Protein AF-A0AAD4VBN6-F1 (afdb_monomer_lite)

Structure (mmCIF, N/CA/C/O backbone):
data_AF-A0AAD4VBN6-F1
#
_entry.id   AF-A0AAD4VBN6-F1
#
loop_
_atom_site.group_PDB
_atom_site.id
_atom_site.type_symbol
_atom_site.label_atom_id
_atom_site.label_alt_id
_atom_site.label_comp_id
_atom_site.label_asym_id
_atom_site.label_entity_id
_atom_site.label_seq_id
_atom_site.pdbx_PDB_ins_code
_atom_site.Cartn_x
_atom_site.Cartn_y
_atom_site.Cartn_z
_atom_site.occupancy
_atom_site.B_iso_or_equiv
_atom_site.auth_seq_id
_atom_site.auth_comp_id
_atom_site.auth_asym_id
_atom_site.auth_atom_id
_atom_site.pdbx_PDB_model_num
ATOM 1 N N . MET A 1 1 ? 70.617 0.663 -90.707 1.00 49.53 1 MET A N 1
ATOM 2 C CA . MET A 1 1 ? 69.380 0.608 -89.908 1.00 49.53 1 MET A CA 1
ATOM 3 C C . MET A 1 1 ? 68.460 -0.343 -90.642 1.00 49.53 1 MET A C 1
ATOM 5 O O . MET A 1 1 ? 68.026 0.003 -91.737 1.00 49.53 1 MET A O 1
ATOM 9 N N . ASP A 1 2 ? 68.291 -1.557 -90.122 1.00 54.31 2 ASP A N 1
ATOM 10 C CA . ASP A 1 2 ? 67.461 -2.578 -90.763 1.00 54.31 2 ASP A CA 1
ATOM 11 C C . ASP A 1 2 ? 65.987 -2.165 -90.699 1.00 54.31 2 ASP A C 1
ATOM 13 O O . ASP A 1 2 ? 65.464 -1.805 -89.646 1.00 54.31 2 ASP A O 1
ATOM 17 N N . LEU A 1 3 ? 65.304 -2.212 -91.846 1.00 53.06 3 LEU A N 1
ATOM 18 C CA . LEU A 1 3 ? 63.908 -1.775 -92.005 1.00 53.06 3 LEU A CA 1
ATOM 19 C C . LEU A 1 3 ? 62.916 -2.563 -91.122 1.00 53.06 3 LEU A C 1
ATOM 21 O O . LEU A 1 3 ? 61.810 -2.091 -90.880 1.00 53.06 3 LEU A O 1
ATOM 25 N N . VAL A 1 4 ? 63.322 -3.729 -90.607 1.00 60.50 4 VAL A N 1
ATOM 26 C CA . VAL A 1 4 ? 62.525 -4.590 -89.715 1.00 60.50 4 VAL A CA 1
ATOM 27 C C . VAL A 1 4 ? 62.478 -4.049 -88.280 1.00 60.50 4 VAL A C 1
ATOM 29 O O . VAL A 1 4 ? 61.438 -4.127 -87.632 1.00 60.50 4 VAL A O 1
ATOM 32 N N . GLU A 1 5 ? 63.552 -3.423 -87.787 1.00 56.34 5 GLU A N 1
ATOM 33 C CA . GLU A 1 5 ? 63.562 -2.828 -86.441 1.00 56.34 5 GLU A CA 1
ATOM 34 C C . GLU A 1 5 ? 62.671 -1.581 -86.358 1.00 56.34 5 GLU A C 1
ATOM 36 O O . GLU A 1 5 ? 62.070 -1.311 -85.318 1.00 56.34 5 GLU A O 1
ATOM 41 N N . ILE A 1 6 ? 62.519 -0.854 -87.470 1.00 56.94 6 ILE A N 1
ATOM 42 C CA . ILE A 1 6 ? 61.689 0.357 -87.554 1.00 56.94 6 ILE A CA 1
ATOM 43 C C . ILE A 1 6 ? 60.187 0.015 -87.466 1.00 56.94 6 ILE A C 1
ATOM 45 O O . ILE A 1 6 ? 59.419 0.784 -86.888 1.00 56.94 6 ILE A O 1
ATOM 49 N N . ASP A 1 7 ? 59.776 -1.166 -87.943 1.00 59.28 7 ASP A N 1
ATOM 50 C CA . ASP A 1 7 ? 58.377 -1.634 -87.935 1.00 59.28 7 ASP A CA 1
ATOM 51 C C . ASP A 1 7 ? 57.955 -2.340 -86.619 1.00 59.28 7 ASP A C 1
ATOM 53 O O . ASP A 1 7 ? 56.768 -2.578 -86.359 1.00 59.28 7 ASP A O 1
ATOM 57 N N . GLU A 1 8 ? 58.914 -2.659 -85.739 1.00 59.84 8 GLU A N 1
ATOM 58 C CA . GLU A 1 8 ? 58.669 -3.233 -84.404 1.00 59.84 8 GLU A CA 1
ATOM 59 C C . GLU A 1 8 ? 58.622 -2.194 -83.270 1.00 59.84 8 GLU A C 1
ATOM 61 O O . GLU A 1 8 ? 58.010 -2.446 -82.225 1.00 59.84 8 GLU A O 1
ATOM 66 N N . LEU A 1 9 ? 59.236 -1.022 -83.463 1.00 56.22 9 LEU A N 1
ATOM 67 C CA . LEU A 1 9 ? 59.270 0.069 -82.481 1.00 56.22 9 LEU A CA 1
ATOM 68 C C . LEU A 1 9 ? 57.875 0.553 -82.020 1.00 56.22 9 LEU A C 1
ATOM 70 O O . LEU A 1 9 ? 57.687 0.686 -80.806 1.00 56.22 9 LEU A O 1
ATOM 74 N N . PRO A 1 10 ? 56.858 0.735 -82.894 1.00 61.16 10 PRO A N 1
ATOM 75 C CA . PRO A 1 10 ? 55.521 1.121 -82.433 1.00 61.16 10 PRO A CA 1
ATOM 76 C C . PRO A 1 10 ? 54.795 -0.004 -81.673 1.00 61.16 10 PRO A C 1
ATOM 78 O O . PRO A 1 10 ? 54.017 0.265 -80.759 1.00 61.16 10 PRO A O 1
ATOM 81 N N . LYS A 1 11 ? 55.076 -1.278 -81.981 1.00 62.34 11 LYS A N 1
ATOM 82 C CA . LYS A 1 11 ? 54.411 -2.440 -81.356 1.00 62.34 11 LYS A CA 1
ATOM 83 C C . LYS A 1 11 ? 54.913 -2.703 -79.928 1.00 62.34 11 LYS A C 1
ATOM 85 O O . LYS A 1 11 ? 54.124 -3.087 -79.063 1.00 62.34 11 LYS A O 1
ATOM 90 N N . LYS A 1 12 ? 56.204 -2.467 -79.656 1.00 65.12 12 LYS A N 1
ATOM 91 C CA . LYS A 1 12 ? 56.794 -2.599 -78.307 1.00 65.12 12 LYS A CA 1
ATOM 92 C C . LYS A 1 12 ? 56.275 -1.511 -77.354 1.00 65.12 12 LYS A C 1
ATOM 94 O O . LYS A 1 12 ? 55.869 -1.840 -76.241 1.00 65.12 12 LYS A O 1
ATOM 99 N N . GLY A 1 13 ? 56.167 -0.263 -77.822 1.00 72.12 13 GLY A N 1
ATOM 100 C CA . GLY A 1 13 ? 55.597 0.845 -77.041 1.00 72.12 13 GLY A CA 1
ATOM 101 C C . GLY A 1 13 ? 54.133 0.617 -76.644 1.00 72.12 13 GLY A C 1
ATOM 102 O O . GLY A 1 13 ? 53.782 0.755 -75.471 1.00 72.12 13 GLY A O 1
ATOM 103 N N . LEU A 1 14 ? 53.301 0.160 -77.589 1.00 76.38 14 LEU A N 1
ATOM 104 C CA . LEU A 1 14 ? 51.881 -0.123 -77.339 1.00 76.38 14 LEU A CA 1
ATOM 105 C C . LEU A 1 14 ? 51.665 -1.233 -76.300 1.00 76.38 14 LEU A C 1
ATOM 107 O O . LEU A 1 14 ? 50.783 -1.123 -75.448 1.00 76.38 14 LEU A O 1
ATOM 111 N N . ARG A 1 15 ? 52.478 -2.297 -76.328 1.00 82.00 15 ARG A N 1
ATOM 112 C CA . ARG A 1 15 ? 52.370 -3.397 -75.357 1.00 82.00 15 ARG A CA 1
ATOM 113 C C . ARG A 1 15 ? 52.716 -2.944 -73.940 1.00 82.00 15 ARG A C 1
ATOM 115 O O . ARG A 1 15 ? 52.033 -3.323 -72.992 1.00 82.00 15 ARG A O 1
ATOM 122 N N . GLU A 1 16 ? 53.769 -2.150 -73.775 1.00 86.25 16 GLU A N 1
ATOM 123 C CA . GLU A 1 16 ? 54.158 -1.645 -72.457 1.00 86.25 16 GLU A CA 1
ATOM 124 C C . GLU A 1 16 ? 53.136 -0.668 -71.879 1.00 86.25 16 GLU A C 1
ATOM 126 O O . GLU A 1 16 ? 52.845 -0.720 -70.683 1.00 86.25 16 GLU A O 1
ATOM 131 N N . GLU A 1 17 ? 52.571 0.198 -72.717 1.00 86.12 17 GLU A N 1
ATOM 132 C CA . GLU A 1 17 ? 51.536 1.143 -72.312 1.00 86.12 17 GLU A CA 1
ATOM 133 C C . GLU A 1 17 ? 50.239 0.429 -71.920 1.00 86.12 17 GLU A C 1
ATOM 135 O O . GLU A 1 17 ? 49.694 0.709 -70.852 1.00 86.12 17 GLU A O 1
ATOM 140 N N . ALA A 1 18 ? 49.827 -0.596 -72.674 1.00 85.25 18 ALA A N 1
ATOM 141 C CA . ALA A 1 18 ? 48.719 -1.469 -72.291 1.00 85.25 18 ALA A CA 1
ATOM 142 C C . ALA A 1 18 ? 48.982 -2.195 -70.955 1.00 85.25 18 ALA A C 1
ATOM 144 O O . ALA A 1 18 ? 48.113 -2.238 -70.084 1.00 85.25 18 ALA A O 1
ATOM 145 N N . CYS A 1 19 ? 50.199 -2.707 -70.736 1.00 86.88 19 CYS A N 1
ATOM 146 C CA . CYS A 1 19 ? 50.584 -3.330 -69.465 1.00 86.88 19 CYS A CA 1
ATOM 147 C C . CYS A 1 19 ? 50.625 -2.338 -68.288 1.00 86.88 19 CYS A C 1
ATOM 149 O O . CYS A 1 19 ? 50.416 -2.744 -67.141 1.00 86.88 19 CYS A O 1
ATOM 151 N N . ARG A 1 20 ? 50.938 -1.057 -68.525 1.00 91.62 20 ARG A N 1
ATOM 152 C CA . ARG A 1 20 ? 50.855 0.001 -67.503 1.00 91.62 20 ARG A CA 1
ATOM 153 C C . ARG A 1 20 ? 49.399 0.343 -67.196 1.00 91.62 20 ARG A C 1
ATOM 155 O O . ARG A 1 20 ? 49.037 0.371 -66.024 1.00 91.62 20 ARG A O 1
ATOM 162 N N . ALA A 1 21 ? 48.567 0.514 -68.222 1.00 90.50 21 ALA A N 1
ATOM 163 C CA . ALA A 1 21 ? 47.140 0.778 -68.072 1.00 90.50 21 ALA A CA 1
ATOM 164 C C . ALA A 1 21 ? 46.428 -0.341 -67.295 1.00 90.50 21 ALA A C 1
ATOM 166 O O . ALA A 1 21 ? 45.694 -0.052 -66.357 1.00 90.50 21 ALA A O 1
ATOM 167 N N . PHE A 1 22 ? 46.718 -1.612 -67.597 1.00 92.62 22 PHE A N 1
ATOM 168 C CA . PHE A 1 22 ? 46.147 -2.746 -66.864 1.00 92.62 22 PHE A CA 1
ATOM 169 C C . PHE A 1 22 ? 46.553 -2.754 -65.384 1.00 92.62 22 PHE A C 1
ATOM 171 O O . PHE A 1 22 ? 45.716 -2.969 -64.512 1.00 92.62 22 PHE A O 1
ATOM 178 N N . ARG A 1 23 ? 47.829 -2.476 -65.076 1.00 94.31 23 ARG A N 1
ATOM 179 C CA . ARG A 1 23 ? 48.304 -2.389 -63.685 1.00 94.31 23 ARG A CA 1
ATOM 180 C C . ARG A 1 23 ? 47.663 -1.228 -62.924 1.00 94.31 23 ARG A C 1
ATOM 182 O O . ARG A 1 23 ? 47.271 -1.419 -61.779 1.00 94.31 23 ARG A O 1
ATOM 189 N N . LEU A 1 24 ? 47.514 -0.068 -63.566 1.00 94.62 24 LEU A N 1
ATOM 190 C CA . LEU A 1 24 ? 46.821 1.092 -62.995 1.00 94.62 24 LEU A CA 1
ATOM 191 C C . LEU A 1 24 ? 45.326 0.819 -62.779 1.00 94.62 24 LEU A C 1
ATOM 193 O O . LEU A 1 24 ? 44.769 1.200 -61.754 1.00 94.62 24 LEU A O 1
ATOM 197 N N . GLN A 1 25 ? 44.675 0.130 -63.716 1.00 94.44 25 GLN A N 1
ATOM 198 C CA . GLN A 1 25 ? 43.280 -0.281 -63.574 1.00 94.44 25 GLN A CA 1
ATOM 199 C C . GLN A 1 25 ? 43.113 -1.276 -62.421 1.00 94.44 25 GLN A C 1
ATOM 201 O O . GLN A 1 25 ? 42.195 -1.129 -61.617 1.00 94.44 25 GLN A O 1
ATOM 206 N N . ALA A 1 26 ? 44.014 -2.256 -62.306 1.00 93.44 26 ALA A N 1
ATOM 207 C CA . ALA A 1 26 ? 44.007 -3.217 -61.211 1.00 93.44 26 ALA A CA 1
ATOM 208 C C . ALA A 1 26 ? 44.193 -2.522 -59.850 1.00 93.44 26 ALA A C 1
ATOM 210 O O . ALA A 1 26 ? 43.401 -2.771 -58.941 1.00 93.44 26 ALA A O 1
ATOM 211 N N . SER A 1 27 ? 45.155 -1.598 -59.716 1.00 93.75 27 SER A N 1
ATOM 212 C CA . SER A 1 27 ? 45.346 -0.847 -58.466 1.00 93.75 27 SER A CA 1
ATOM 213 C C . SER A 1 27 ? 44.134 0.022 -58.127 1.00 93.75 27 SER A C 1
ATOM 215 O O . SER A 1 27 ? 43.637 -0.045 -57.008 1.00 93.75 27 SER A O 1
ATOM 217 N N . ALA A 1 28 ? 43.581 0.747 -59.105 1.00 93.50 28 ALA A N 1
ATOM 218 C CA . ALA A 1 28 ? 42.383 1.560 -58.896 1.00 93.50 28 ALA A CA 1
ATOM 219 C C . ALA A 1 28 ? 41.161 0.711 -58.496 1.00 93.50 28 ALA A C 1
ATOM 221 O O . ALA A 1 28 ? 40.368 1.122 -57.649 1.00 93.50 28 ALA A O 1
ATOM 222 N N . SER A 1 29 ? 41.010 -0.488 -59.071 1.00 94.38 29 SER A N 1
ATOM 223 C CA . SER A 1 29 ? 39.924 -1.407 -58.709 1.00 94.38 29 SER A CA 1
ATOM 224 C C . SER A 1 29 ? 40.061 -1.947 -57.282 1.00 94.38 29 SER A C 1
ATOM 226 O O . SER A 1 29 ? 39.064 -2.037 -56.567 1.00 94.38 29 SER A O 1
ATOM 228 N N . MET A 1 30 ? 41.289 -2.236 -56.838 1.00 96.69 30 MET A N 1
ATOM 229 C CA . MET A 1 30 ? 41.576 -2.675 -55.473 1.00 96.69 30 MET A CA 1
ATOM 230 C C . MET A 1 30 ? 41.336 -1.550 -54.459 1.00 96.69 30 MET A C 1
ATOM 232 O O . MET A 1 30 ? 40.711 -1.783 -53.426 1.00 96.69 30 MET A O 1
ATOM 236 N N . ASP A 1 31 ? 41.757 -0.321 -54.770 1.00 95.31 31 ASP A N 1
ATOM 237 C CA . ASP A 1 31 ? 41.523 0.845 -53.912 1.00 95.31 31 ASP A CA 1
ATOM 238 C C . ASP A 1 31 ? 40.026 1.144 -53.755 1.00 95.31 31 ASP A C 1
ATOM 240 O O . ASP A 1 31 ? 39.555 1.405 -52.645 1.00 95.31 31 ASP A O 1
ATOM 244 N N . MET A 1 32 ? 39.249 1.054 -54.842 1.00 96.81 32 MET A N 1
ATOM 245 C CA . MET A 1 32 ? 37.791 1.182 -54.765 1.00 96.81 32 MET A CA 1
ATOM 246 C C . MET A 1 32 ? 37.160 0.080 -53.911 1.00 96.81 32 MET A C 1
ATOM 248 O O . MET A 1 32 ? 36.295 0.390 -53.092 1.00 96.81 32 MET A O 1
ATOM 252 N N . LEU A 1 33 ? 37.605 -1.173 -54.052 1.00 97.12 33 LEU A N 1
ATOM 253 C CA . LEU A 1 33 ? 37.111 -2.286 -53.239 1.00 97.12 33 LEU A CA 1
ATOM 254 C C . LEU A 1 33 ? 37.360 -2.041 -51.743 1.00 97.12 33 LEU A C 1
ATOM 256 O O . LEU A 1 33 ? 36.431 -2.137 -50.947 1.00 97.12 33 LEU A O 1
ATOM 260 N N . LEU A 1 34 ? 38.576 -1.638 -51.363 1.00 97.12 34 LEU A N 1
ATOM 261 C CA . LEU A 1 34 ? 38.915 -1.338 -49.967 1.00 97.12 34 LEU A CA 1
ATOM 262 C C . LEU A 1 34 ? 38.113 -0.150 -49.416 1.00 97.12 34 LEU A C 1
ATOM 264 O O . LEU A 1 34 ? 37.704 -0.156 -48.253 1.00 97.12 34 LEU A O 1
ATOM 268 N N . CYS A 1 35 ? 37.871 0.877 -50.233 1.00 97.25 35 CYS A N 1
ATOM 269 C CA . CYS A 1 35 ? 36.995 1.987 -49.861 1.00 97.25 35 CYS A CA 1
ATOM 270 C C . CYS A 1 35 ? 35.550 1.520 -49.637 1.00 97.25 35 CYS A C 1
ATOM 272 O O . CYS A 1 35 ? 34.937 1.919 -48.645 1.00 97.25 35 CYS A O 1
ATOM 274 N N . MET A 1 36 ? 35.022 0.652 -50.507 1.00 98.00 36 MET A N 1
ATOM 275 C CA . MET A 1 36 ? 33.689 0.064 -50.343 1.00 98.00 36 MET A CA 1
ATOM 276 C C . MET A 1 36 ? 33.601 -0.789 -49.075 1.00 98.00 36 MET A C 1
ATOM 278 O O . MET A 1 36 ? 32.678 -0.595 -48.292 1.00 98.00 36 MET A O 1
ATOM 282 N N . GLU A 1 37 ? 34.570 -1.668 -48.814 1.00 98.19 37 GLU A N 1
ATOM 283 C CA . GLU A 1 37 ? 34.599 -2.490 -47.596 1.00 98.19 37 GLU A CA 1
ATOM 284 C C . GLU A 1 37 ? 34.631 -1.635 -46.326 1.00 98.19 37 GLU A C 1
ATOM 286 O O . GLU A 1 37 ? 33.886 -1.892 -45.380 1.00 98.19 37 GLU A O 1
ATOM 291 N N . ARG A 1 38 ? 35.445 -0.571 -46.299 1.00 98.12 38 ARG A N 1
ATOM 292 C CA . ARG A 1 38 ? 35.461 0.371 -45.168 1.00 98.12 38 ARG A CA 1
ATOM 293 C C . ARG A 1 38 ? 34.120 1.076 -44.996 1.00 98.12 38 ARG A C 1
ATOM 295 O O . ARG A 1 38 ? 33.667 1.219 -43.863 1.00 98.12 38 ARG A O 1
ATOM 302 N N . ALA A 1 39 ? 33.486 1.497 -46.090 1.00 98.19 39 ALA A N 1
ATOM 303 C CA . ALA A 1 39 ? 32.179 2.144 -46.044 1.00 98.19 39 ALA A CA 1
ATOM 304 C C . ALA A 1 39 ? 31.089 1.189 -45.531 1.00 98.19 39 ALA A C 1
ATOM 306 O O . ALA A 1 39 ? 30.294 1.582 -44.679 1.00 98.19 39 ALA A O 1
ATOM 307 N N . ILE A 1 40 ? 31.093 -0.069 -45.981 1.00 98.06 40 ILE A N 1
ATOM 308 C CA . ILE A 1 40 ? 30.169 -1.111 -45.511 1.00 98.06 40 ILE A CA 1
ATOM 309 C C . ILE A 1 40 ? 30.386 -1.370 -44.019 1.00 98.06 40 ILE A C 1
ATOM 311 O O . ILE A 1 40 ? 29.437 -1.284 -43.246 1.00 98.06 40 ILE A O 1
ATOM 315 N N . ASN A 1 41 ? 31.630 -1.584 -43.586 1.00 98.19 41 ASN A N 1
ATOM 316 C CA . ASN A 1 41 ? 31.946 -1.816 -42.175 1.00 98.19 41 ASN A CA 1
ATOM 317 C C . ASN A 1 41 ? 31.534 -0.634 -41.283 1.00 98.19 41 ASN A C 1
ATOM 319 O O . ASN A 1 41 ? 31.003 -0.833 -40.188 1.00 98.19 41 ASN A O 1
ATOM 323 N N . ALA A 1 42 ? 31.739 0.603 -41.747 1.00 98.50 42 ALA A N 1
ATOM 324 C CA . ALA A 1 42 ? 31.289 1.796 -41.037 1.00 98.50 42 ALA A CA 1
ATOM 325 C C . ALA A 1 42 ? 29.755 1.863 -40.949 1.00 98.50 42 ALA A C 1
ATOM 327 O O . ALA A 1 42 ? 29.219 2.137 -39.875 1.00 98.50 42 ALA A O 1
ATOM 328 N N . ALA A 1 43 ? 29.050 1.564 -42.044 1.00 98.31 43 ALA A N 1
ATOM 329 C CA . ALA A 1 43 ? 27.591 1.545 -42.080 1.00 98.31 43 ALA A CA 1
ATOM 330 C C . ALA A 1 43 ? 27.007 0.455 -41.166 1.00 98.31 43 ALA A C 1
ATOM 332 O O . ALA A 1 43 ? 26.064 0.713 -40.420 1.00 98.31 43 ALA A O 1
ATOM 333 N N . GLU A 1 44 ? 27.590 -0.744 -41.165 1.00 98.25 44 GLU A N 1
ATOM 334 C CA . GLU A 1 44 ? 27.182 -1.829 -40.272 1.00 98.25 44 GLU A CA 1
ATOM 335 C C . GLU A 1 44 ? 27.423 -1.490 -38.802 1.00 98.25 44 GLU A C 1
ATOM 337 O O . GLU A 1 44 ? 26.558 -1.745 -37.966 1.00 98.25 44 GLU A O 1
ATOM 342 N N . SER A 1 45 ? 28.574 -0.897 -38.476 1.00 98.00 45 SER A N 1
ATOM 343 C CA . SER A 1 45 ? 28.877 -0.452 -37.113 1.00 98.00 45 SER A CA 1
ATOM 344 C C . SER A 1 45 ? 27.876 0.605 -36.637 1.00 98.00 45 SER A C 1
ATOM 346 O O . SER A 1 45 ? 27.318 0.489 -35.545 1.00 98.00 45 SER A O 1
ATOM 348 N N . ALA A 1 46 ? 27.565 1.587 -37.491 1.00 98.19 46 ALA A N 1
ATOM 349 C CA . ALA A 1 46 ? 26.561 2.607 -37.201 1.00 98.19 46 ALA A CA 1
ATOM 350 C C . ALA A 1 46 ? 25.163 2.001 -37.006 1.00 98.19 46 ALA A C 1
ATOM 352 O O . ALA A 1 46 ? 24.462 2.375 -36.066 1.00 98.19 46 ALA A O 1
ATOM 353 N N . LYS A 1 47 ? 24.776 1.026 -37.839 1.00 98.25 47 LYS A N 1
ATOM 354 C CA . LYS A 1 47 ? 23.509 0.304 -37.684 1.00 98.25 47 LYS A CA 1
ATOM 355 C C . LYS A 1 47 ? 23.439 -0.423 -36.340 1.00 98.25 47 LYS A C 1
ATOM 357 O O . LYS A 1 47 ? 22.456 -0.269 -35.628 1.00 98.25 47 LYS A O 1
ATOM 362 N N . ARG A 1 48 ? 24.487 -1.161 -35.955 1.00 98.38 48 ARG A N 1
ATOM 363 C CA . ARG A 1 48 ? 24.523 -1.869 -34.661 1.00 98.38 48 ARG A CA 1
ATOM 364 C C . ARG A 1 48 ? 24.396 -0.903 -33.481 1.00 98.38 48 ARG A C 1
ATOM 366 O O . ARG A 1 48 ? 23.666 -1.196 -32.543 1.00 98.38 48 ARG A O 1
ATOM 373 N N . ALA A 1 49 ? 25.069 0.247 -33.537 1.00 98.31 49 ALA A N 1
ATOM 374 C CA . ALA A 1 49 ? 24.965 1.271 -32.499 1.00 98.31 49 ALA A CA 1
ATOM 375 C C . ALA A 1 49 ? 23.555 1.882 -32.418 1.00 98.31 49 ALA A C 1
ATOM 377 O O . ALA A 1 49 ? 23.056 2.142 -31.324 1.00 98.31 49 ALA A O 1
ATOM 378 N N . TYR A 1 50 ? 22.902 2.085 -33.565 1.00 98.31 50 TYR A N 1
ATOM 379 C CA . TYR A 1 50 ? 21.513 2.533 -33.616 1.00 98.31 50 TYR A CA 1
ATOM 380 C C . TYR A 1 50 ? 20.558 1.496 -33.012 1.00 98.31 50 TYR A C 1
ATOM 382 O O . TYR A 1 50 ? 19.750 1.852 -32.157 1.00 98.31 50 TYR A O 1
ATOM 390 N N . ASP A 1 51 ? 20.681 0.227 -33.408 1.00 98.38 51 ASP A N 1
ATOM 391 C CA . ASP A 1 51 ? 19.826 -0.861 -32.919 1.00 98.38 51 ASP A CA 1
ATOM 392 C C . ASP A 1 51 ? 19.989 -1.059 -31.396 1.00 98.38 51 ASP A C 1
ATOM 394 O O . ASP A 1 51 ? 18.995 -1.184 -30.678 1.00 98.38 51 ASP A O 1
ATOM 398 N N . ASP A 1 52 ? 21.222 -1.000 -30.877 1.00 97.94 52 ASP A N 1
ATOM 399 C CA . ASP A 1 52 ? 21.512 -1.040 -29.432 1.00 97.94 52 ASP A CA 1
ATOM 400 C C . ASP A 1 52 ? 20.898 0.160 -28.690 1.00 97.94 52 ASP A C 1
ATOM 402 O O . ASP A 1 52 ? 20.235 0.001 -27.662 1.00 97.94 52 ASP A O 1
ATOM 406 N N . GLY A 1 53 ? 21.049 1.370 -29.238 1.00 97.94 53 GLY A N 1
ATOM 407 C CA . GLY A 1 53 ? 20.421 2.572 -28.691 1.00 97.94 53 GLY A CA 1
ATOM 408 C C . GLY A 1 53 ? 18.895 2.467 -28.659 1.00 97.94 53 GLY A C 1
ATOM 409 O O . GLY A 1 53 ? 18.270 2.783 -27.647 1.00 97.94 53 GLY A O 1
ATOM 410 N N . HIS A 1 54 ? 18.291 1.968 -29.736 1.00 98.00 54 HIS A N 1
ATOM 411 C CA . HIS A 1 54 ? 16.851 1.756 -29.824 1.00 98.00 54 HIS A CA 1
ATOM 412 C C . HIS A 1 54 ? 16.363 0.715 -28.803 1.00 98.00 54 HIS A C 1
ATOM 414 O O . HIS A 1 54 ? 15.356 0.947 -28.133 1.00 98.00 54 HIS A O 1
ATOM 420 N N . SER A 1 55 ? 17.095 -0.392 -28.620 1.00 98.00 55 SER A N 1
ATOM 421 C CA . SER A 1 55 ? 16.781 -1.404 -27.600 1.00 98.00 55 SER A CA 1
ATOM 422 C C . SER A 1 55 ? 16.790 -0.808 -26.192 1.00 98.00 55 SER A C 1
ATOM 424 O O . SER A 1 55 ? 15.827 -0.968 -25.444 1.00 98.00 55 SER A O 1
ATOM 426 N N . LYS A 1 56 ? 17.821 -0.028 -25.851 1.00 98.00 56 LYS A N 1
ATOM 427 C CA . LYS A 1 56 ? 17.930 0.635 -24.540 1.00 98.00 56 LYS A CA 1
ATOM 428 C C . LYS A 1 56 ? 16.804 1.634 -24.283 1.00 98.00 56 LYS A C 1
ATOM 430 O O . LYS A 1 56 ? 16.315 1.744 -23.157 1.00 98.00 56 LYS A O 1
ATOM 435 N N . VAL A 1 57 ? 16.373 2.363 -25.314 1.00 98.12 57 VAL A N 1
ATOM 436 C CA . VAL A 1 57 ? 15.223 3.275 -25.215 1.00 98.12 57 VAL A CA 1
ATOM 437 C C . VAL A 1 57 ? 13.933 2.492 -24.980 1.00 98.12 57 VAL A C 1
ATOM 439 O O . VAL A 1 57 ? 13.145 2.883 -24.121 1.00 98.12 57 VAL A O 1
ATOM 442 N N . ALA A 1 58 ? 13.728 1.375 -25.682 1.00 98.00 58 ALA A N 1
ATOM 443 C CA . ALA A 1 58 ? 12.562 0.518 -25.480 1.00 98.00 58 ALA A CA 1
ATOM 444 C C . ALA A 1 58 ? 12.520 -0.074 -24.059 1.00 98.00 58 ALA A C 1
ATOM 446 O O . ALA A 1 58 ? 11.479 -0.027 -23.403 1.00 98.00 58 ALA A O 1
ATOM 447 N N . GLU A 1 59 ? 13.655 -0.559 -23.549 1.00 98.06 59 GLU A N 1
ATOM 448 C CA . GLU A 1 59 ? 13.786 -1.051 -22.172 1.00 98.06 59 GLU A CA 1
ATOM 449 C C . GLU A 1 59 ? 13.485 0.044 -21.145 1.00 98.06 59 GLU A C 1
ATOM 451 O O . GLU A 1 59 ? 12.680 -0.156 -20.237 1.00 98.06 59 GLU A O 1
ATOM 456 N N . SER A 1 60 ? 14.062 1.234 -21.326 1.00 97.81 60 SER A N 1
ATOM 457 C CA . SER A 1 60 ? 13.802 2.385 -20.452 1.00 97.81 60 SER A CA 1
ATOM 458 C C . SER A 1 60 ? 12.326 2.794 -20.485 1.00 97.81 60 SER A C 1
ATOM 460 O O . SER A 1 60 ? 11.740 3.099 -19.447 1.00 97.81 60 SER A O 1
ATOM 462 N N . GLY A 1 61 ? 11.698 2.756 -21.664 1.00 98.06 61 GLY A N 1
ATOM 463 C CA . GLY A 1 61 ? 10.269 3.014 -21.830 1.00 98.06 61 GLY A CA 1
ATOM 464 C C . GLY A 1 61 ? 9.404 2.015 -21.062 1.00 98.06 61 GLY A C 1
ATOM 465 O O . GLY A 1 61 ? 8.463 2.422 -20.379 1.00 98.06 61 GLY A O 1
ATOM 466 N N . LYS A 1 62 ? 9.765 0.727 -21.097 1.00 98.31 62 LYS A N 1
ATOM 467 C CA . LYS A 1 62 ? 9.094 -0.312 -20.309 1.00 98.31 62 LYS A CA 1
ATOM 468 C C . LYS A 1 62 ? 9.236 -0.059 -18.806 1.00 98.31 62 LYS A C 1
ATOM 470 O O . LYS A 1 62 ? 8.233 -0.064 -18.103 1.00 98.31 62 LYS A O 1
ATOM 475 N N . VAL A 1 63 ? 10.441 0.248 -18.322 1.00 98.38 63 VAL A N 1
ATOM 476 C CA . VAL A 1 63 ? 10.676 0.558 -16.897 1.00 98.38 63 VAL A CA 1
ATOM 477 C C . VAL A 1 63 ? 9.840 1.756 -16.436 1.00 98.38 63 VAL A C 1
ATOM 479 O O . VAL A 1 63 ? 9.264 1.728 -15.350 1.00 98.38 63 VAL A O 1
ATOM 482 N N . LEU A 1 64 ? 9.722 2.801 -17.261 1.00 98.19 64 LEU A N 1
ATOM 483 C CA . LEU A 1 64 ? 8.874 3.956 -16.953 1.00 98.19 64 LEU A CA 1
ATOM 484 C C . LEU A 1 64 ? 7.388 3.587 -16.893 1.00 98.19 64 LEU A C 1
ATOM 486 O O . LEU A 1 64 ? 6.668 4.076 -16.021 1.00 98.19 64 LEU A O 1
ATOM 490 N N . GLN A 1 65 ? 6.928 2.725 -17.799 1.00 98.31 65 GLN A N 1
ATOM 491 C CA . GLN A 1 65 ? 5.556 2.232 -17.797 1.00 98.31 65 GLN A CA 1
ATOM 492 C C . GLN A 1 65 ? 5.265 1.376 -16.557 1.00 98.31 65 GLN A C 1
ATOM 494 O O . GLN A 1 65 ? 4.245 1.587 -15.899 1.00 98.31 65 GLN A O 1
ATOM 499 N N . ASP A 1 66 ? 6.173 0.469 -16.202 1.00 98.19 66 ASP A N 1
ATOM 500 C CA . ASP A 1 66 ? 6.062 -0.371 -15.009 1.00 98.19 66 ASP A CA 1
ATOM 501 C C . ASP A 1 66 ? 6.034 0.496 -13.740 1.00 98.19 66 ASP A C 1
ATOM 503 O O . ASP A 1 66 ? 5.161 0.332 -12.889 1.00 98.19 66 ASP A O 1
ATOM 507 N N . HIS A 1 67 ? 6.901 1.510 -13.651 1.00 98.25 67 HIS A N 1
ATOM 508 C CA . HIS A 1 67 ? 6.885 2.476 -12.550 1.00 98.25 67 HIS A CA 1
ATOM 509 C C . HIS A 1 67 ? 5.564 3.262 -12.469 1.00 98.25 67 HIS A C 1
ATOM 511 O O . HIS A 1 67 ? 5.030 3.476 -11.380 1.00 98.25 67 HIS A O 1
ATOM 517 N N . ALA A 1 68 ? 4.991 3.667 -13.606 1.00 98.19 68 ALA A N 1
ATOM 518 C CA . ALA A 1 68 ? 3.691 4.335 -13.632 1.00 98.19 68 ALA A CA 1
ATOM 519 C C . ALA A 1 68 ? 2.552 3.420 -13.144 1.00 98.19 68 ALA A C 1
ATOM 521 O O . ALA A 1 68 ? 1.626 3.896 -12.483 1.00 98.19 68 ALA A O 1
ATOM 522 N N . ASN A 1 69 ? 2.617 2.119 -13.438 1.00 98.31 69 ASN A N 1
ATOM 523 C CA . ASN A 1 69 ? 1.660 1.140 -12.922 1.00 98.31 69 ASN A CA 1
ATOM 524 C C . ASN A 1 69 ? 1.813 0.959 -11.406 1.00 98.31 69 ASN A C 1
ATOM 526 O O . ASN A 1 69 ? 0.818 1.054 -10.689 1.00 98.31 69 ASN A O 1
ATOM 530 N N . LEU A 1 70 ? 3.048 0.834 -10.909 1.00 98.38 70 LEU A N 1
ATOM 531 C CA . LEU A 1 70 ? 3.334 0.742 -9.473 1.00 98.38 70 LEU A CA 1
ATOM 532 C C . LEU A 1 70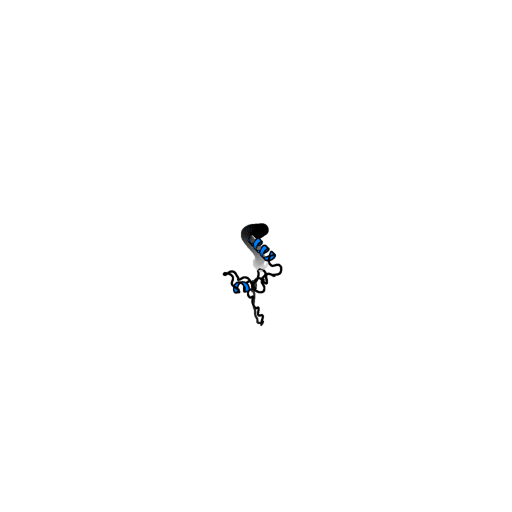 ? 2.819 1.959 -8.691 1.00 98.38 70 LEU A C 1
ATOM 534 O O . LEU A 1 70 ? 2.298 1.807 -7.589 1.00 98.38 70 LEU A O 1
ATOM 538 N N . ILE A 1 71 ? 2.909 3.170 -9.252 1.00 98.25 71 ILE A N 1
ATOM 539 C CA . ILE A 1 71 ? 2.327 4.367 -8.623 1.00 98.25 71 ILE A CA 1
ATOM 540 C C . ILE A 1 71 ? 0.807 4.228 -8.491 1.00 98.25 71 ILE A C 1
ATOM 542 O O . ILE A 1 71 ? 0.261 4.496 -7.421 1.00 98.25 71 ILE A O 1
ATOM 546 N N . LYS A 1 72 ? 0.116 3.785 -9.546 1.00 98.12 72 LYS A N 1
ATOM 547 C CA . LYS A 1 72 ? -1.344 3.603 -9.507 1.00 98.12 72 LYS A CA 1
ATOM 548 C C . LYS A 1 72 ? -1.755 2.559 -8.472 1.00 98.12 72 LYS A C 1
ATOM 550 O O . LYS A 1 72 ? -2.715 2.783 -7.735 1.00 98.12 72 LYS A O 1
ATOM 555 N N . GLU A 1 73 ? -1.027 1.448 -8.398 1.00 98.12 73 GLU A N 1
ATOM 556 C CA . GLU A 1 73 ? -1.246 0.403 -7.394 1.00 98.12 73 GLU A CA 1
ATOM 557 C C . GLU A 1 73 ? -1.029 0.937 -5.979 1.00 98.12 73 GLU A C 1
ATOM 559 O O . GLU A 1 73 ? -1.904 0.781 -5.125 1.00 98.12 73 GLU A O 1
ATOM 564 N N . LYS A 1 74 ? 0.080 1.650 -5.747 1.00 98.25 74 LYS A N 1
ATOM 565 C CA . LYS A 1 74 ? 0.376 2.296 -4.465 1.00 9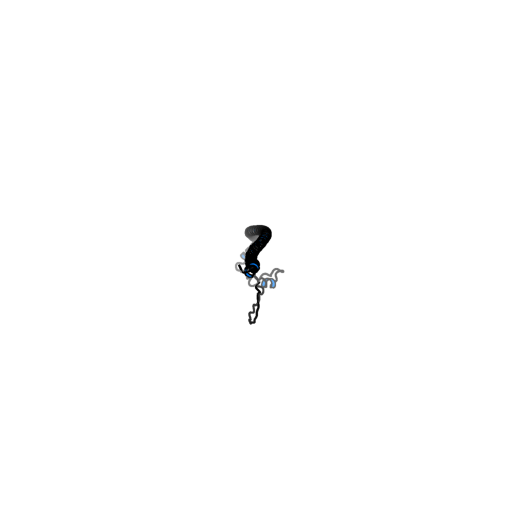8.25 74 LYS A CA 1
ATOM 566 C C . LYS A 1 74 ? -0.749 3.237 -4.040 1.00 98.25 74 LYS A C 1
ATOM 568 O O . LYS A 1 74 ? -1.224 3.141 -2.913 1.00 98.25 74 LYS A O 1
ATOM 573 N N . GLU A 1 75 ? -1.213 4.117 -4.923 1.00 98.06 75 GLU A N 1
ATOM 574 C CA . GLU A 1 75 ? -2.334 5.007 -4.605 1.00 98.06 75 GLU A CA 1
ATOM 575 C C . GLU A 1 75 ? -3.630 4.228 -4.325 1.00 98.06 75 GLU A C 1
ATOM 577 O O . GLU A 1 75 ? -4.457 4.645 -3.513 1.00 98.06 75 GLU A O 1
ATOM 582 N N . GLY A 1 76 ? -3.857 3.111 -5.022 1.00 98.12 76 GLY A N 1
ATOM 583 C CA . GLY A 1 76 ? -4.978 2.208 -4.759 1.00 98.12 76 GLY A CA 1
ATOM 584 C C . GLY A 1 76 ? -4.925 1.643 -3.341 1.00 98.12 76 GLY A C 1
ATOM 585 O O . GLY A 1 76 ? -5.905 1.738 -2.599 1.00 98.12 76 GLY A O 1
ATOM 586 N N . LEU A 1 77 ? -3.759 1.137 -2.942 1.00 98.06 77 LEU A N 1
ATOM 587 C CA . LEU A 1 77 ? -3.509 0.625 -1.597 1.00 98.06 77 LEU A CA 1
ATOM 588 C C . LEU A 1 77 ? -3.636 1.721 -0.535 1.00 98.06 77 LEU A C 1
ATOM 590 O O . LEU A 1 77 ? -4.282 1.500 0.482 1.00 98.06 77 LEU A O 1
ATOM 594 N N . GLU A 1 78 ? -3.118 2.927 -0.773 1.00 98.00 78 GLU A N 1
ATOM 595 C CA . GLU A 1 78 ? -3.267 4.052 0.160 1.00 98.00 78 GLU A CA 1
ATOM 596 C C . GLU A 1 78 ? -4.739 4.419 0.402 1.00 98.00 78 GLU A C 1
ATOM 598 O O . GLU A 1 78 ? -5.122 4.736 1.530 1.00 98.00 78 GLU A O 1
ATOM 603 N N . ARG A 1 79 ? -5.594 4.348 -0.628 1.00 97.88 79 ARG A N 1
ATOM 604 C CA . ARG A 1 79 ? -7.046 4.546 -0.464 1.00 97.88 79 ARG A CA 1
ATOM 605 C C . ARG A 1 79 ? -7.662 3.437 0.390 1.00 97.88 79 ARG A C 1
ATOM 607 O O . ARG A 1 79 ? -8.454 3.736 1.281 1.00 97.88 79 ARG A O 1
ATOM 614 N N . GLN A 1 80 ? -7.277 2.181 0.167 1.00 97.75 80 GLN A N 1
ATOM 615 C CA . GLN A 1 80 ? -7.748 1.060 0.986 1.00 97.75 80 GLN A CA 1
ATOM 616 C C . GLN A 1 80 ? -7.305 1.198 2.446 1.00 97.75 80 GLN A C 1
ATOM 618 O O . GLN A 1 80 ? -8.137 1.064 3.345 1.00 97.75 80 GLN A O 1
ATOM 623 N N . VAL A 1 81 ? -6.039 1.548 2.689 1.00 98.38 81 VAL A N 1
ATOM 624 C CA . VAL A 1 81 ? -5.509 1.787 4.036 1.00 98.38 81 VAL A CA 1
ATOM 625 C C . VAL A 1 81 ? -6.328 2.866 4.737 1.00 98.38 81 VAL A C 1
ATOM 627 O O . VAL A 1 81 ? -6.850 2.593 5.813 1.00 98.38 81 VAL A O 1
ATOM 630 N N . LYS A 1 82 ? -6.574 4.015 4.095 1.00 98.06 82 LYS A N 1
ATOM 631 C CA . LYS A 1 82 ? -7.423 5.081 4.661 1.00 98.06 82 LYS A CA 1
ATOM 632 C C . LYS A 1 82 ? -8.813 4.577 5.046 1.00 98.06 82 LYS A C 1
ATOM 634 O O . LYS A 1 82 ? -9.246 4.783 6.174 1.00 98.06 82 LYS A O 1
ATOM 639 N N . THR A 1 83 ? -9.482 3.834 4.162 1.00 97.88 83 THR A N 1
ATOM 640 C CA . THR A 1 83 ? -10.805 3.270 4.495 1.00 97.88 83 THR A CA 1
ATOM 641 C C . THR A 1 83 ? -10.752 2.260 5.643 1.00 97.88 83 THR A C 1
ATOM 643 O O . THR A 1 83 ? -11.691 2.162 6.431 1.00 97.88 83 THR A O 1
ATOM 646 N N . SER A 1 84 ? -9.665 1.496 5.769 1.00 97.12 84 SER A N 1
ATOM 647 C CA . SER A 1 84 ? -9.491 0.560 6.883 1.00 97.12 84 SER A CA 1
ATOM 648 C C . SER A 1 84 ? -9.178 1.278 8.199 1.00 97.12 84 SER A C 1
ATOM 650 O O . SER A 1 84 ? -9.688 0.883 9.245 1.00 97.12 84 SER A O 1
ATOM 652 N N . GLU A 1 85 ? -8.410 2.369 8.152 1.00 98.12 85 GLU A N 1
ATOM 653 C CA . GLU A 1 85 ? -8.119 3.224 9.301 1.00 98.12 85 GLU A CA 1
ATOM 654 C C . GLU A 1 85 ? -9.388 3.896 9.827 1.00 98.12 85 GLU A C 1
ATOM 656 O O . GLU A 1 85 ? -9.610 3.893 11.038 1.00 98.12 85 GLU A O 1
ATOM 661 N N . GLU A 1 86 ? -10.252 4.393 8.938 1.00 97.94 86 GLU A N 1
ATOM 662 C CA . GLU A 1 86 ? -11.560 4.955 9.297 1.00 97.94 86 GLU A CA 1
ATOM 663 C C . GLU A 1 86 ? -12.434 3.920 10.020 1.00 97.94 86 GLU A C 1
ATOM 665 O O . GLU A 1 86 ? -12.925 4.183 11.120 1.00 97.94 86 GLU A O 1
ATOM 670 N N . LYS A 1 87 ? -12.544 2.700 9.477 1.00 97.94 87 LYS A N 1
ATOM 671 C CA . LYS A 1 87 ? -13.276 1.595 10.126 1.00 97.94 87 LYS A CA 1
ATOM 672 C C . LYS A 1 87 ? -12.677 1.220 11.482 1.00 97.94 87 LYS A C 1
ATOM 674 O O . LYS A 1 87 ? -13.402 0.975 12.445 1.00 97.94 87 LYS A O 1
ATOM 679 N N . LEU A 1 88 ? -11.349 1.183 11.592 1.00 98.00 88 LEU A N 1
ATOM 680 C CA . LEU A 1 88 ? -10.666 0.921 12.862 1.00 98.00 88 LEU A CA 1
ATOM 681 C C . LEU A 1 88 ? -10.886 2.046 13.879 1.00 98.00 88 LEU A C 1
ATOM 683 O O . LEU A 1 88 ? -10.914 1.776 15.080 1.00 98.00 88 LEU A O 1
ATOM 687 N N . ALA A 1 89 ? -11.004 3.298 13.437 1.00 98.00 89 ALA A N 1
ATOM 688 C CA . ALA A 1 89 ? -11.326 4.426 14.303 1.00 98.00 89 ALA A CA 1
ATOM 689 C C . ALA A 1 89 ? -12.772 4.335 14.813 1.00 98.00 89 ALA A C 1
ATOM 691 O O . ALA A 1 89 ? -13.004 4.512 16.011 1.00 98.00 89 ALA A O 1
ATOM 692 N N . GLU A 1 90 ? -13.718 3.972 13.946 1.00 97.75 90 GLU A N 1
ATOM 693 C CA . GLU A 1 90 ? -15.117 3.735 14.313 1.00 97.75 90 GLU A CA 1
ATOM 694 C C . GLU A 1 90 ? -15.247 2.600 15.339 1.00 97.75 90 GLU A C 1
ATOM 696 O O . GLU A 1 90 ? -15.813 2.798 16.417 1.00 97.75 90 GLU A O 1
ATOM 701 N N . MET A 1 91 ? -14.633 1.440 15.074 1.00 97.88 91 MET A N 1
ATOM 702 C CA . MET A 1 91 ? -14.636 0.309 16.010 1.00 97.88 91 MET A CA 1
ATOM 703 C C . MET A 1 91 ? -13.989 0.668 17.353 1.00 97.88 91 MET A C 1
ATOM 705 O O . MET A 1 91 ? -14.494 0.280 18.408 1.00 97.88 91 MET A O 1
ATOM 709 N N . ARG A 1 92 ? -12.901 1.451 17.346 1.00 98.25 92 ARG A N 1
ATOM 710 C CA . ARG A 1 92 ? -12.288 1.963 18.583 1.00 98.25 92 ARG A CA 1
ATOM 711 C C . ARG A 1 92 ? -13.234 2.886 19.353 1.00 98.25 92 ARG A C 1
ATOM 713 O O . ARG A 1 92 ? -13.284 2.806 20.581 1.00 98.25 92 ARG A O 1
ATOM 720 N N . GLY A 1 93 ? -13.989 3.735 18.658 1.00 98.25 93 GLY A N 1
ATOM 721 C CA . GLY A 1 93 ? -15.027 4.576 19.254 1.00 98.25 93 GLY A CA 1
ATOM 722 C C . GLY A 1 93 ? -16.132 3.749 19.914 1.00 98.25 93 GLY A C 1
ATOM 723 O O . GLY A 1 93 ? -16.436 3.961 21.090 1.00 98.25 93 GLY A O 1
ATOM 724 N N . ALA A 1 94 ? -16.662 2.756 19.197 1.00 97.69 94 ALA A N 1
ATOM 725 C CA . ALA A 1 94 ? -17.679 1.840 19.707 1.00 97.69 94 ALA A CA 1
ATOM 726 C C . ALA A 1 94 ? -17.185 1.068 20.940 1.00 97.69 94 ALA A C 1
ATOM 728 O O . ALA A 1 94 ? -17.863 1.042 21.965 1.00 97.69 94 ALA A O 1
ATOM 729 N N . LEU A 1 95 ? -15.965 0.523 20.893 1.00 98.06 95 LEU A N 1
ATOM 730 C CA . LEU A 1 95 ? -15.365 -0.185 22.025 1.00 98.06 95 LEU A CA 1
ATOM 731 C C . LEU A 1 95 ? -15.187 0.725 23.248 1.00 98.06 95 LEU A C 1
ATOM 733 O O . LEU A 1 95 ? -15.426 0.319 24.382 1.00 98.06 95 LEU A O 1
ATOM 737 N N . LYS A 1 96 ? -14.789 1.983 23.047 1.00 98.31 96 LYS A N 1
ATOM 738 C CA . LYS A 1 96 ? -14.674 2.940 24.153 1.00 98.31 96 LYS A CA 1
ATOM 739 C C . LYS A 1 96 ? -16.037 3.221 24.795 1.00 98.31 96 LYS A C 1
ATOM 741 O O . LYS A 1 96 ? -16.123 3.303 26.020 1.00 98.31 96 LYS A O 1
ATOM 746 N N . ALA A 1 97 ? -17.095 3.334 23.992 1.00 97.88 97 ALA A N 1
ATOM 747 C CA . ALA A 1 97 ? -18.456 3.516 24.490 1.00 97.88 97 ALA A CA 1
ATOM 748 C C . ALA A 1 97 ? -18.953 2.289 25.276 1.00 97.88 97 ALA A C 1
ATOM 750 O O . ALA A 1 97 ? -19.493 2.440 26.375 1.00 97.88 97 ALA A O 1
ATOM 751 N N . THR A 1 98 ? -18.712 1.070 24.782 1.00 97.88 98 THR A N 1
ATOM 752 C CA . THR A 1 98 ? -19.097 -0.162 25.496 1.00 97.88 98 THR A CA 1
ATOM 753 C C . THR A 1 98 ? -18.325 -0.336 26.804 1.00 97.88 98 THR A C 1
ATOM 755 O O . THR A 1 98 ? -18.900 -0.715 27.821 1.00 97.88 98 THR A O 1
ATOM 758 N N . VAL A 1 99 ? -17.038 0.018 26.839 1.00 98.06 99 VAL A N 1
ATOM 759 C CA . VAL A 1 99 ? -16.247 -0.005 28.081 1.00 98.06 99 VAL A CA 1
ATOM 760 C C . VAL A 1 99 ? -16.786 0.991 29.111 1.00 98.06 99 VAL A C 1
ATOM 762 O O . VAL A 1 99 ? -16.863 0.661 30.297 1.00 98.06 99 VAL A O 1
ATOM 765 N N . ASN A 1 100 ? -17.170 2.197 28.690 1.00 97.75 100 ASN A N 1
ATOM 766 C CA . ASN A 1 100 ? -17.728 3.199 29.599 1.00 97.75 100 ASN A CA 1
ATOM 767 C C . ASN A 1 100 ? -19.089 2.765 30.156 1.00 97.75 100 ASN A C 1
ATOM 769 O O . ASN A 1 100 ? -19.268 2.769 31.372 1.00 97.75 100 ASN A O 1
ATOM 773 N N . THR A 1 101 ? -19.996 2.292 29.302 1.00 97.75 101 THR A N 1
ATOM 774 C CA . THR A 1 101 ? -21.307 1.778 29.741 1.00 97.75 101 THR A CA 1
ATOM 775 C C . THR A 1 101 ? -21.168 0.580 30.682 1.00 97.75 101 THR A C 1
ATOM 777 O O . THR A 1 101 ? -21.855 0.510 31.698 1.00 97.75 101 THR A O 1
ATOM 780 N N . ALA A 1 102 ? -20.217 -0.328 30.437 1.00 97.56 102 ALA A N 1
ATOM 781 C CA . ALA A 1 102 ? -19.931 -1.432 31.354 1.00 97.56 102 ALA A CA 1
ATOM 782 C C . ALA A 1 102 ? -19.414 -0.951 32.723 1.00 97.56 102 ALA A C 1
ATOM 784 O O . ALA A 1 102 ? -19.735 -1.545 33.754 1.00 97.56 102 ALA A O 1
ATOM 785 N N . ARG A 1 103 ? -18.616 0.125 32.762 1.00 97.88 103 ARG A N 1
ATOM 786 C CA . ARG A 1 103 ? -18.166 0.740 34.023 1.00 97.88 103 ARG A CA 1
ATOM 787 C C . ARG A 1 103 ? -19.325 1.388 34.772 1.00 97.88 103 ARG A C 1
ATOM 789 O O . ARG A 1 103 ? -19.458 1.157 35.969 1.00 97.88 103 ARG A O 1
ATOM 796 N N . GLU A 1 104 ? -20.175 2.136 34.079 1.00 97.62 104 GLU A N 1
ATOM 797 C CA . GLU A 1 104 ? -21.374 2.750 34.660 1.00 97.62 104 GLU A CA 1
ATOM 798 C C . GLU A 1 104 ? -22.329 1.690 35.216 1.00 97.62 104 GLU A C 1
ATOM 800 O O . GLU A 1 104 ? -22.771 1.801 36.357 1.00 97.62 104 GLU A O 1
ATOM 805 N N . ALA A 1 105 ? -22.560 0.602 34.476 1.00 97.38 105 ALA A N 1
ATOM 806 C CA . ALA A 1 105 ? -23.364 -0.525 34.938 1.00 97.38 105 ALA A CA 1
ATOM 807 C C . ALA A 1 105 ? -22.779 -1.185 36.199 1.00 97.38 105 ALA A C 1
ATOM 809 O O . ALA A 1 105 ? -23.527 -1.543 37.109 1.00 97.38 105 ALA A O 1
ATOM 810 N N . LYS A 1 106 ? -21.446 -1.312 36.303 1.00 97.81 106 LYS A N 1
ATOM 811 C CA . LYS A 1 106 ? -20.787 -1.809 37.525 1.00 97.81 106 LYS A CA 1
ATOM 812 C C . LYS A 1 106 ? -21.010 -0.879 38.717 1.00 97.81 106 LYS A C 1
ATOM 814 O O . LYS A 1 106 ? -21.324 -1.366 39.799 1.00 97.81 106 LYS A O 1
ATOM 819 N N . VAL A 1 107 ? -20.884 0.435 38.523 1.00 97.69 107 VAL A N 1
ATOM 820 C CA . VAL A 1 107 ? -21.141 1.429 39.579 1.00 97.69 107 VAL A CA 1
ATOM 821 C C . VAL A 1 107 ? -22.608 1.392 40.012 1.00 97.69 107 VAL A C 1
ATOM 823 O O . VAL A 1 107 ? -22.889 1.343 41.207 1.00 97.69 107 VAL A O 1
ATOM 826 N N . ALA A 1 108 ? -23.542 1.344 39.060 1.00 96.94 108 ALA A N 1
ATOM 827 C CA . ALA A 1 108 ? -24.971 1.238 39.343 1.00 96.94 108 ALA A CA 1
ATOM 828 C C . ALA A 1 108 ? -25.308 -0.053 40.105 1.00 96.94 108 ALA A C 1
ATOM 830 O O . ALA A 1 108 ? -26.039 -0.009 41.092 1.00 96.94 108 ALA A O 1
ATOM 831 N N . LYS A 1 109 ? -24.728 -1.192 39.703 1.00 97.94 109 LYS A N 1
ATOM 832 C CA . LYS A 1 109 ? -24.901 -2.477 40.396 1.00 97.94 109 LYS A CA 1
ATOM 833 C C . LYS A 1 109 ? -24.438 -2.403 41.850 1.00 97.94 109 LYS A C 1
ATOM 835 O O . LYS A 1 109 ? -25.131 -2.904 42.732 1.00 97.94 109 LYS A O 1
ATOM 840 N N . GLU A 1 110 ? -23.297 -1.771 42.106 1.00 97.81 110 GLU A N 1
ATOM 841 C CA . GLU A 1 110 ? -22.787 -1.625 43.469 1.00 97.81 110 GLU A CA 1
ATOM 842 C C . GLU A 1 110 ? -23.651 -0.669 44.304 1.00 97.81 110 GLU A C 1
ATOM 844 O O . GLU A 1 110 ? -23.982 -0.977 45.446 1.00 97.81 110 GLU A O 1
ATOM 849 N N . ALA A 1 111 ? -24.120 0.438 43.722 1.00 96.81 111 ALA A N 1
ATOM 850 C CA . ALA A 1 111 ? -25.055 1.340 44.394 1.00 96.81 111 ALA A CA 1
ATOM 851 C C . ALA A 1 111 ? -26.371 0.634 44.771 1.00 96.81 111 ALA A C 1
ATOM 853 O O . ALA A 1 111 ? -26.850 0.782 45.896 1.00 96.81 111 ALA A O 1
ATOM 854 N N . VA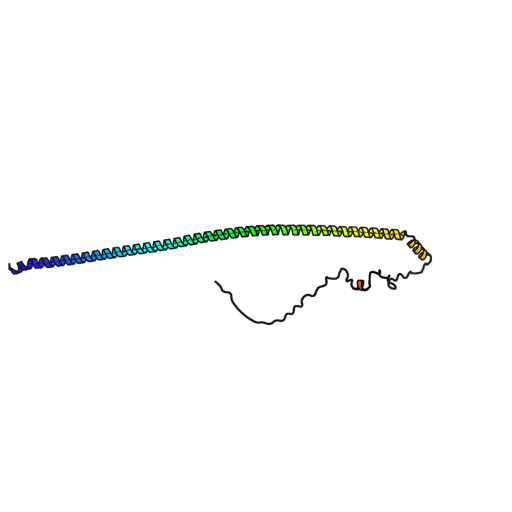L A 1 112 ? -26.929 -0.180 43.867 1.00 97.62 112 VAL A N 1
ATOM 855 C CA . VAL A 1 112 ? -28.126 -0.994 44.139 1.00 97.62 112 VAL A CA 1
ATOM 856 C C . VAL A 1 112 ? -27.869 -1.978 45.278 1.00 97.62 112 VAL A C 1
ATOM 858 O O . VAL A 1 112 ? -28.712 -2.101 46.164 1.00 97.62 112 VAL A O 1
ATOM 861 N N . ARG A 1 113 ? -26.703 -2.636 45.307 1.00 97.94 113 ARG A N 1
ATOM 862 C CA . ARG A 1 113 ? -26.327 -3.543 46.401 1.00 97.94 113 ARG A CA 1
ATOM 863 C C . ARG A 1 113 ? -26.297 -2.818 47.748 1.00 97.94 113 ARG A C 1
ATOM 865 O O . ARG A 1 113 ? -26.886 -3.307 48.706 1.00 97.94 113 ARG A O 1
ATOM 872 N N . VAL A 1 114 ? -25.689 -1.634 47.816 1.00 97.69 114 VAL A N 1
ATOM 873 C CA . VAL A 1 114 ? -25.646 -0.824 49.048 1.00 97.69 114 VAL A CA 1
ATOM 874 C C . VAL A 1 114 ? -27.051 -0.427 49.514 1.00 97.69 114 VAL A C 1
ATOM 876 O O . VAL A 1 114 ? -27.362 -0.528 50.702 1.00 97.69 114 VAL A O 1
ATOM 879 N N . VAL A 1 115 ? -27.920 0.004 48.593 1.00 97.12 115 VAL A N 1
ATOM 880 C CA . VAL A 1 115 ? -29.314 0.356 48.917 1.00 97.12 115 VAL A CA 1
ATOM 881 C C . VAL A 1 115 ? -30.090 -0.866 49.407 1.00 97.12 115 VAL A C 1
ATOM 883 O O . VAL A 1 115 ? -30.818 -0.759 50.393 1.00 97.12 115 VAL A O 1
ATOM 886 N N . LEU A 1 116 ? -29.909 -2.021 48.764 1.00 97.94 116 LEU A N 1
ATOM 887 C CA . LEU A 1 116 ? -30.560 -3.270 49.149 1.00 97.94 116 LEU A CA 1
ATOM 888 C C . LEU A 1 116 ? -30.162 -3.698 50.566 1.00 97.94 116 LEU A C 1
ATOM 890 O O . LEU A 1 116 ? -31.038 -3.997 51.373 1.00 97.94 116 LEU A O 1
ATOM 894 N N . GLU A 1 117 ? -28.870 -3.675 50.897 1.00 97.62 117 GLU A N 1
ATOM 895 C CA . GLU A 1 117 ? -28.399 -4.014 52.246 1.00 97.62 117 GLU A CA 1
ATOM 896 C C . GLU A 1 117 ? -28.942 -3.043 53.301 1.00 97.62 117 GLU A C 1
ATOM 898 O O . GLU A 1 117 ? -29.428 -3.460 54.352 1.00 97.62 117 GLU A O 1
ATOM 903 N N . LYS A 1 118 ? -28.980 -1.740 53.001 1.00 96.38 118 LYS A N 1
ATOM 904 C CA . LYS A 1 118 ? -29.594 -0.756 53.902 1.00 96.38 118 LYS A CA 1
ATOM 905 C C . LYS A 1 118 ? -31.096 -1.000 54.097 1.00 96.38 118 LYS A C 1
ATOM 907 O O . LYS A 1 118 ? -31.594 -0.856 55.212 1.00 96.38 118 LYS A O 1
ATOM 912 N N . ALA A 1 119 ? -31.813 -1.374 53.038 1.00 96.00 119 ALA A N 1
ATOM 913 C CA . ALA A 1 119 ? -33.235 -1.699 53.111 1.00 96.00 119 ALA A CA 1
ATOM 914 C C . ALA A 1 119 ? -33.488 -2.964 53.945 1.00 96.00 119 ALA A C 1
ATOM 916 O O . ALA A 1 119 ? -34.391 -2.960 54.780 1.00 96.00 119 ALA A O 1
ATOM 917 N N . LYS A 1 120 ? -32.662 -4.010 53.783 1.00 96.94 120 LYS A N 1
ATOM 918 C CA . LYS A 1 120 ? -32.712 -5.221 54.620 1.00 96.94 120 LYS A CA 1
ATOM 919 C C . LYS A 1 120 ? -32.549 -4.879 56.101 1.00 96.94 120 LYS A C 1
ATOM 921 O O . LYS A 1 120 ? -33.367 -5.305 56.911 1.00 96.94 120 LYS A O 1
ATOM 926 N N . LEU A 1 121 ? -31.549 -4.063 56.442 1.00 96.31 121 LEU A N 1
ATOM 927 C CA . LEU A 1 121 ? -31.312 -3.629 57.822 1.00 96.31 121 LEU A CA 1
ATOM 928 C C . LEU A 1 121 ? -32.483 -2.811 58.385 1.00 96.31 121 LEU A C 1
ATOM 930 O O . LEU A 1 121 ? -32.915 -3.065 59.504 1.00 96.31 121 LEU A O 1
ATOM 934 N N . SER A 1 122 ? -33.033 -1.871 57.609 1.00 96.50 122 SER A N 1
ATOM 935 C CA . SER A 1 122 ? -34.214 -1.096 58.025 1.00 96.50 122 SER A CA 1
ATOM 936 C C . SER A 1 122 ? -35.412 -2.004 58.300 1.00 96.50 122 SER A C 1
ATOM 938 O O . SER A 1 122 ? -36.043 -1.895 59.348 1.00 96.50 122 SER A O 1
ATOM 940 N N . LYS A 1 123 ? -35.684 -2.950 57.395 1.00 97.31 123 LYS A N 1
ATOM 941 C CA . LYS A 1 123 ? -36.796 -3.892 57.540 1.00 97.31 123 LYS A CA 1
ATOM 942 C C . LYS A 1 123 ? -36.608 -4.818 58.744 1.00 97.31 123 LYS A C 1
ATOM 944 O O . LYS A 1 123 ? -37.576 -5.106 59.437 1.00 97.31 123 LYS A O 1
ATOM 949 N N . ALA A 1 124 ? -35.380 -5.249 59.034 1.00 96.56 124 ALA A N 1
ATOM 950 C CA . ALA A 1 124 ? -35.081 -6.031 60.234 1.00 96.56 124 ALA A CA 1
ATOM 951 C C . ALA A 1 124 ? -35.378 -5.242 61.522 1.00 96.56 124 ALA A C 1
ATOM 953 O O . ALA A 1 124 ? -35.984 -5.786 62.442 1.00 96.56 124 ALA A O 1
ATOM 954 N N . ILE A 1 125 ? -35.024 -3.951 61.562 1.00 96.62 125 ILE A N 1
ATOM 955 C CA . ILE A 1 125 ? -35.335 -3.064 62.695 1.00 96.62 125 ILE A CA 1
ATOM 956 C C . ILE A 1 125 ? -36.851 -2.888 62.853 1.00 96.62 125 ILE A C 1
ATOM 958 O O . ILE A 1 125 ? -37.357 -2.943 63.972 1.00 96.62 125 ILE A O 1
ATOM 962 N N . GLU A 1 126 ? -37.585 -2.698 61.754 1.00 96.81 126 GLU A N 1
ATOM 963 C CA . GLU A 1 126 ? -39.051 -2.592 61.772 1.00 96.81 126 GLU A CA 1
ATOM 964 C C . GLU A 1 126 ? -39.710 -3.873 62.298 1.00 96.81 126 GLU A C 1
ATOM 966 O O . GLU A 1 126 ? -40.593 -3.801 63.152 1.00 96.81 126 GLU A O 1
ATOM 971 N N . ILE A 1 127 ? -39.248 -5.044 61.845 1.00 96.69 127 ILE A N 1
ATOM 972 C CA . ILE A 1 127 ? -39.729 -6.343 62.335 1.00 96.69 127 ILE A CA 1
ATOM 973 C C . ILE A 1 127 ? -39.433 -6.491 63.829 1.00 96.69 127 ILE A C 1
ATOM 975 O O . ILE A 1 127 ? -40.316 -6.875 64.591 1.00 96.69 127 ILE A O 1
ATOM 979 N N . GLU A 1 128 ? -38.223 -6.155 64.280 1.00 96.19 128 GLU A N 1
ATOM 980 C CA . GLU A 1 128 ? -37.872 -6.245 65.697 1.00 96.19 128 GLU A CA 1
ATOM 981 C C . GLU A 1 128 ? -38.716 -5.289 66.557 1.00 96.19 128 GLU A C 1
ATOM 983 O O . GLU A 1 128 ? -39.174 -5.665 67.638 1.00 96.19 128 GLU A O 1
ATOM 988 N N . ALA A 1 129 ? -38.976 -4.071 66.074 1.00 96.19 129 ALA A N 1
ATOM 989 C CA . ALA A 1 129 ? -39.864 -3.122 66.738 1.00 96.19 129 ALA A CA 1
ATOM 990 C C . ALA A 1 129 ? -41.299 -3.667 66.840 1.00 96.19 129 ALA A C 1
ATOM 992 O O . ALA A 1 129 ? -41.873 -3.641 67.930 1.00 96.19 129 ALA A O 1
ATOM 993 N N . ALA A 1 130 ? -41.835 -4.234 65.754 1.00 96.06 130 ALA A N 1
ATOM 994 C CA . ALA A 1 130 ? -43.155 -4.860 65.737 1.00 96.06 130 ALA A CA 1
ATOM 995 C C . ALA A 1 130 ? -43.239 -6.070 66.686 1.00 96.06 130 ALA A C 1
ATOM 997 O O . ALA A 1 130 ? -44.223 -6.216 67.407 1.00 96.06 130 ALA A O 1
ATOM 998 N N . ILE A 1 131 ? -42.192 -6.903 66.759 1.00 95.75 131 ILE A N 1
ATOM 999 C CA . ILE A 1 131 ? -42.112 -8.015 67.721 1.00 95.75 131 ILE A CA 1
ATOM 1000 C C . ILE A 1 131 ? -42.138 -7.482 69.155 1.00 95.75 131 ILE A C 1
ATOM 1002 O O . ILE A 1 131 ? -42.897 -7.984 69.983 1.00 95.75 131 ILE A O 1
ATOM 1006 N N . ARG A 1 132 ? -41.330 -6.463 69.474 1.00 95.88 132 ARG A N 1
ATOM 1007 C CA . ARG A 1 132 ? -41.307 -5.868 70.821 1.00 95.88 132 ARG A CA 1
ATOM 1008 C C . ARG A 1 132 ? -42.663 -5.280 71.197 1.00 95.88 132 ARG A C 1
ATOM 1010 O O . ARG A 1 132 ? -43.092 -5.447 72.338 1.00 95.88 132 ARG A O 1
ATOM 1017 N N . GLU A 1 133 ? -43.332 -4.623 70.255 1.00 96.19 133 GLU A N 1
ATOM 1018 C CA . GLU A 1 133 ? -44.681 -4.103 70.451 1.00 96.19 133 GLU A CA 1
ATOM 1019 C C . GLU A 1 133 ? -45.684 -5.234 70.701 1.00 96.19 133 GLU A C 1
ATOM 1021 O O . GLU A 1 133 ? -46.377 -5.200 71.715 1.00 96.19 133 GLU A O 1
ATOM 1026 N N . ALA A 1 134 ? -45.705 -6.272 69.862 1.00 94.38 134 ALA A N 1
ATOM 1027 C CA . ALA A 1 134 ? -46.584 -7.428 70.032 1.00 94.38 134 ALA A CA 1
ATOM 1028 C C . ALA A 1 134 ? -46.352 -8.140 71.377 1.00 94.38 134 ALA A C 1
ATOM 1030 O O . ALA A 1 134 ? -47.302 -8.449 72.095 1.00 94.38 134 ALA A O 1
ATOM 1031 N N . VAL A 1 135 ? -45.090 -8.330 71.780 1.00 93.81 135 VAL A N 1
ATOM 1032 C CA . VAL A 1 135 ? -44.733 -8.884 73.097 1.00 93.81 135 VAL A CA 1
ATOM 1033 C C . VAL A 1 135 ? -45.225 -7.977 74.224 1.00 93.81 135 VAL A C 1
ATOM 1035 O O . VAL A 1 135 ? -45.724 -8.474 75.233 1.00 93.81 135 VAL A O 1
ATOM 1038 N N . SER A 1 136 ? -45.095 -6.657 74.081 1.00 93.62 136 SER A N 1
ATOM 1039 C CA . SER A 1 136 ? -45.600 -5.700 75.068 1.00 93.62 136 SER A CA 1
ATOM 1040 C C . SER A 1 136 ? -47.122 -5.765 75.184 1.00 93.62 136 SER A C 1
ATOM 1042 O O . SER A 1 136 ? -47.634 -5.846 76.299 1.00 93.62 136 SER A O 1
ATOM 1044 N N . GLN A 1 137 ? -47.835 -5.776 74.055 1.00 93.94 137 GLN A N 1
ATOM 1045 C CA . GLN A 1 137 ? -49.293 -5.888 74.002 1.00 93.94 137 GLN A CA 1
ATOM 1046 C C . GLN A 1 137 ? -49.771 -7.195 74.647 1.00 93.94 137 GLN A C 1
ATOM 1048 O O . GLN A 1 137 ? -50.656 -7.167 75.503 1.00 93.94 137 GLN A O 1
ATOM 1053 N N . TYR A 1 138 ? -49.126 -8.322 74.326 1.00 90.31 138 TYR A N 1
ATOM 1054 C CA . TYR A 1 138 ? -49.414 -9.616 74.944 1.00 90.31 138 TYR A CA 1
ATOM 1055 C C . TYR A 1 138 ? -49.149 -9.605 76.455 1.00 90.31 138 TYR A C 1
ATOM 1057 O O . TYR A 1 138 ? -49.962 -10.103 77.231 1.00 90.31 138 TYR A O 1
ATOM 1065 N N . ARG A 1 139 ? -48.057 -8.970 76.907 1.00 88.38 139 ARG A N 1
ATOM 1066 C CA . ARG A 1 139 ? -47.763 -8.804 78.342 1.00 88.38 139 ARG A CA 1
ATOM 1067 C C . ARG A 1 139 ? -48.799 -7.978 79.092 1.00 88.38 139 ARG A C 1
ATOM 1069 O O . ARG A 1 139 ? -48.999 -8.213 80.278 1.00 88.38 139 ARG A O 1
ATOM 1076 N N . SER A 1 140 ? -49.431 -7.024 78.417 1.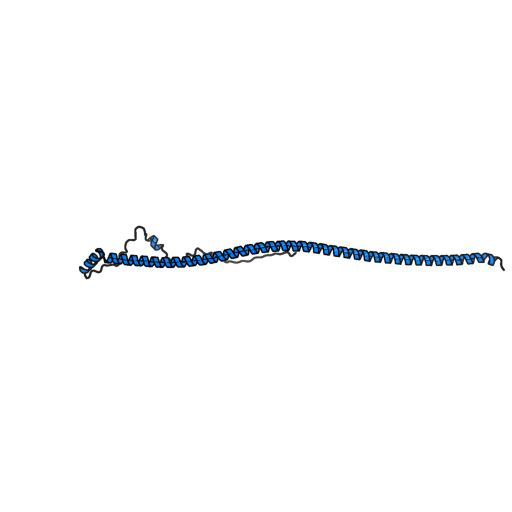00 87.81 140 SER A N 1
ATOM 1077 C CA . SER A 1 140 ? -50.543 -6.244 78.963 1.00 87.81 140 SER A CA 1
ATOM 1078 C C . SER A 1 140 ? -51.918 -6.889 78.759 1.00 87.81 140 SER A C 1
ATOM 1080 O O . SER A 1 140 ? -52.912 -6.304 79.178 1.00 87.81 140 SER A O 1
ATOM 1082 N N . SER A 1 141 ? -52.001 -8.053 78.108 1.00 89.94 141 SER A N 1
ATOM 1083 C CA . SER A 1 141 ? -53.279 -8.713 77.840 1.00 89.94 141 SER A CA 1
ATOM 1084 C C . SER A 1 141 ? -53.869 -9.361 79.096 1.00 89.94 141 SER A C 1
ATOM 1086 O O . SER A 1 141 ? -53.159 -9.864 79.977 1.00 89.94 141 SER A O 1
ATOM 1088 N N . GLU A 1 142 ? -55.198 -9.395 79.157 1.00 81.06 142 GLU A N 1
ATOM 1089 C CA . GLU A 1 142 ? -55.919 -10.147 80.187 1.00 81.06 142 GLU A CA 1
ATOM 1090 C C . GLU A 1 142 ? -55.640 -11.654 80.076 1.00 81.06 142 GLU A C 1
ATOM 1092 O O . GLU A 1 142 ? -55.546 -12.323 81.101 1.00 81.06 142 GLU A O 1
ATOM 1097 N N . GLU A 1 143 ? -55.396 -12.176 78.868 1.00 80.88 143 GLU A N 1
ATOM 1098 C CA . GLU A 1 143 ? -55.065 -13.589 78.628 1.00 80.88 143 GLU A CA 1
ATOM 1099 C C . GLU A 1 143 ? -53.809 -14.036 79.386 1.00 80.88 143 GLU A C 1
ATOM 1101 O O . GLU A 1 143 ? -53.829 -15.069 80.061 1.00 80.88 143 GLU A O 1
ATOM 1106 N N . LEU A 1 144 ? -52.729 -13.240 79.350 1.00 81.62 144 LEU A N 1
ATOM 1107 C CA . LEU A 1 144 ? -51.526 -13.533 80.136 1.00 81.62 144 LEU A CA 1
ATOM 1108 C C . LEU A 1 144 ? -51.823 -13.482 81.641 1.00 81.62 144 LEU A C 1
ATOM 1110 O O . LEU A 1 144 ? -51.297 -14.289 82.407 1.00 81.62 144 LEU A O 1
ATOM 1114 N N . THR A 1 145 ? -52.663 -12.541 82.068 1.00 78.31 145 THR A N 1
ATOM 1115 C CA . THR A 1 145 ? -53.031 -12.371 83.479 1.00 78.31 145 THR A CA 1
ATOM 1116 C C . THR A 1 145 ? -53.796 -13.595 83.991 1.00 78.31 145 THR A C 1
ATOM 1118 O O . THR A 1 145 ? -53.426 -14.153 85.023 1.00 78.31 145 THR A O 1
ATOM 1121 N N . VAL A 1 146 ? -54.770 -14.089 83.220 1.00 81.12 146 VAL A N 1
ATOM 1122 C CA . VAL A 1 146 ? -55.520 -15.327 83.499 1.00 81.12 146 VAL A CA 1
ATOM 1123 C C . VAL A 1 146 ? -54.591 -16.546 83.538 1.00 81.12 146 VAL A C 1
ATOM 1125 O O . VAL A 1 146 ? -54.678 -17.365 84.454 1.00 81.12 146 VAL A O 1
ATOM 1128 N N . LEU A 1 147 ? -53.655 -16.658 82.590 1.00 76.69 147 LEU A N 1
ATOM 1129 C CA . LEU A 1 147 ? -52.636 -17.716 82.579 1.00 76.69 147 LEU A CA 1
ATOM 1130 C C . LEU A 1 147 ? -51.749 -17.681 83.833 1.00 76.69 147 LEU A C 1
ATOM 1132 O O . LEU A 1 147 ? -51.504 -18.716 84.454 1.00 76.69 147 LEU A O 1
ATOM 1136 N N . LEU A 1 148 ? -51.273 -16.503 84.241 1.00 77.69 148 LEU A N 1
ATOM 1137 C CA . LEU A 1 148 ? -50.456 -16.342 85.449 1.00 77.69 148 LEU A CA 1
ATOM 1138 C C . LEU A 1 148 ? -51.247 -16.646 86.730 1.00 77.69 148 LEU A C 1
ATOM 1140 O O . LEU A 1 148 ? -50.692 -17.221 87.670 1.00 77.69 148 LEU A O 1
ATOM 1144 N N . GLU A 1 149 ? -52.533 -16.297 86.777 1.00 75.25 149 GLU A N 1
ATOM 1145 C CA . GLU A 1 149 ? -53.430 -16.670 87.875 1.00 75.25 149 GLU A CA 1
ATOM 1146 C C . GLU A 1 149 ? -53.640 -18.187 87.951 1.00 75.25 149 GLU A C 1
ATOM 1148 O O . GLU A 1 149 ? -53.520 -18.756 89.038 1.00 75.25 149 GLU A O 1
ATOM 1153 N N . PHE A 1 150 ? -53.834 -18.867 86.816 1.00 70.69 150 PHE A N 1
ATOM 1154 C CA . PHE A 1 150 ? -53.892 -20.332 86.752 1.00 70.69 150 PHE A CA 1
ATOM 1155 C C . PHE A 1 150 ? -52.635 -20.986 87.356 1.00 70.69 150 PHE A C 1
ATOM 1157 O O . PHE A 1 150 ? -52.738 -21.905 88.172 1.00 70.69 150 PHE A O 1
ATOM 1164 N N . TYR A 1 151 ? -51.445 -20.464 87.040 1.00 63.47 151 TYR A N 1
ATOM 1165 C CA . TYR A 1 151 ? -50.182 -20.934 87.622 1.00 63.47 151 TYR A CA 1
ATOM 1166 C C . TYR A 1 151 ? -50.042 -20.640 89.123 1.00 63.47 151 TYR A C 1
ATOM 1168 O O . TYR A 1 151 ? -49.492 -21.461 89.860 1.00 63.47 151 TYR A O 1
ATOM 1176 N N . ARG A 1 152 ? -50.547 -19.496 89.606 1.00 66.56 152 ARG A N 1
ATOM 1177 C CA . ARG A 1 152 ? -50.558 -19.161 91.044 1.00 66.56 152 ARG A CA 1
ATOM 1178 C C . ARG A 1 152 ? -51.430 -20.109 91.864 1.00 66.56 152 ARG A C 1
ATOM 1180 O O . ARG A 1 152 ? -51.089 -20.381 93.013 1.00 66.56 152 ARG A O 1
ATOM 1187 N N . PHE A 1 153 ? -52.525 -20.604 91.292 1.00 61.88 153 PHE A N 1
ATOM 1188 C CA . PHE A 1 153 ? -53.427 -21.543 91.961 1.00 61.88 153 PHE A CA 1
ATOM 1189 C C . PHE A 1 153 ? -52.990 -23.016 91.852 1.00 61.88 153 PHE A C 1
ATOM 1191 O O . PHE A 1 153 ? -53.454 -23.824 92.652 1.00 61.88 153 PHE A O 1
ATOM 1198 N N . ASN A 1 154 ? -52.058 -23.363 90.950 1.00 62.38 154 ASN A N 1
ATOM 1199 C CA . ASN A 1 154 ? -51.507 -24.720 90.793 1.00 62.38 154 ASN A CA 1
ATOM 1200 C C . ASN A 1 154 ? -49.959 -24.766 90.844 1.00 62.38 154 ASN A C 1
ATOM 1202 O O . ASN A 1 154 ? -49.310 -25.141 89.859 1.00 62.38 154 ASN A O 1
ATOM 1206 N N . PRO A 1 155 ? -49.324 -24.436 91.987 1.00 52.28 155 PRO A N 1
ATOM 1207 C CA . PRO A 1 155 ? -47.872 -24.497 92.128 1.00 52.28 155 PRO A CA 1
ATOM 1208 C C . PRO A 1 155 ? -47.401 -25.962 92.156 1.00 52.28 155 PRO A C 1
ATOM 1210 O O . PRO A 1 155 ? -47.395 -26.613 93.197 1.00 52.28 155 PRO A O 1
ATOM 1213 N N . GLY A 1 156 ? -47.029 -26.501 90.993 1.00 57.69 156 GLY A N 1
ATOM 1214 C CA . GLY A 1 156 ? -46.521 -27.872 90.851 1.00 57.69 156 GLY A CA 1
ATOM 1215 C C . GLY A 1 156 ? -46.986 -28.609 89.593 1.00 57.69 156 GLY A C 1
ATOM 1216 O O . GLY A 1 156 ? -46.370 -29.609 89.224 1.00 57.69 156 GLY A O 1
ATOM 1217 N N . GLN A 1 157 ? -48.013 -28.114 88.893 1.00 59.62 157 GLN A N 1
ATOM 1218 C CA . GLN A 1 157 ? -48.359 -28.626 87.566 1.00 59.62 157 GLN A CA 1
ATOM 1219 C C . GLN A 1 157 ? -47.387 -28.058 86.529 1.00 59.62 157 GLN A C 1
ATOM 1221 O O . GLN A 1 157 ? -47.461 -26.891 86.151 1.00 59.62 157 GLN A O 1
ATOM 1226 N N . LYS A 1 158 ? -46.457 -28.893 86.057 1.00 58.97 158 LYS A N 1
ATOM 1227 C CA . LYS A 1 158 ? -45.732 -28.613 84.815 1.00 58.97 158 LYS A CA 1
ATOM 1228 C C . LYS A 1 158 ? -46.749 -28.682 83.677 1.00 58.97 158 LYS A C 1
ATOM 1230 O O . LYS A 1 158 ? -47.328 -29.745 83.463 1.00 58.97 158 LYS A O 1
ATOM 1235 N N . LEU A 1 159 ? -46.964 -27.589 82.944 1.00 60.16 159 LEU A N 1
ATOM 1236 C CA . LEU A 1 159 ? -47.524 -27.729 81.602 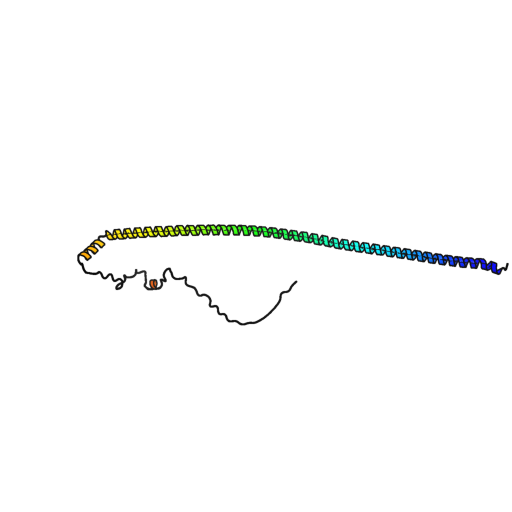1.00 60.16 159 LEU A CA 1
ATOM 1237 C C . LEU A 1 159 ? -46.520 -28.570 80.810 1.00 60.16 159 LEU A C 1
ATOM 1239 O O . LEU A 1 159 ? -45.356 -28.186 80.685 1.00 60.16 159 LEU A O 1
ATOM 1243 N N . ASN A 1 160 ? -46.949 -29.735 80.328 1.00 56.62 160 ASN A N 1
ATOM 1244 C CA . ASN A 1 160 ? -46.193 -30.498 79.342 1.00 56.62 160 ASN A CA 1
ATOM 1245 C C . ASN A 1 160 ? -46.213 -29.699 78.035 1.00 56.62 160 ASN A C 1
ATOM 1247 O O . ASN A 1 160 ? -47.012 -29.963 77.148 1.00 56.62 160 ASN A O 1
ATOM 1251 N N . LEU A 1 161 ? -45.323 -28.716 77.918 1.00 58.03 161 LEU A N 1
ATOM 1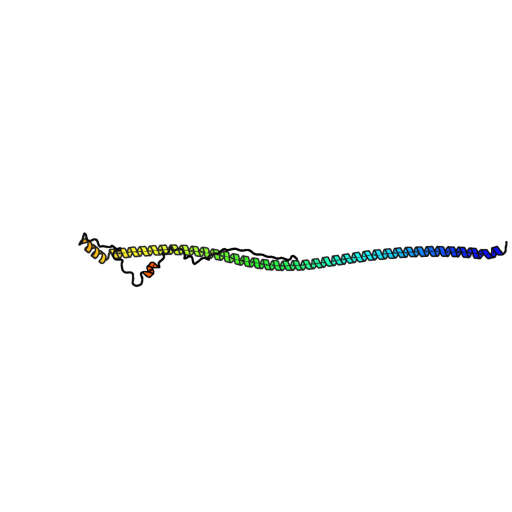252 C CA . LEU A 1 161 ? -44.950 -28.089 76.649 1.00 58.03 161 LEU A CA 1
ATOM 1253 C C . LEU A 1 161 ? -43.939 -28.985 75.915 1.00 58.03 161 LEU A C 1
ATOM 1255 O O . LEU A 1 161 ? -42.940 -28.509 75.381 1.00 58.03 161 LEU A O 1
ATOM 1259 N N . ASN A 1 162 ? -44.164 -30.300 75.948 1.00 52.44 162 ASN A N 1
ATOM 1260 C CA . ASN A 1 162 ? -43.409 -31.233 75.132 1.00 52.44 162 ASN A CA 1
ATOM 1261 C C . ASN A 1 162 ? -43.962 -31.110 73.712 1.00 52.44 162 ASN A C 1
ATOM 1263 O O . ASN A 1 162 ? -44.848 -31.866 73.325 1.00 52.44 162 ASN A O 1
ATOM 1267 N N . PHE A 1 163 ? -43.434 -30.159 72.945 1.00 51.59 163 PHE A N 1
ATOM 1268 C CA . PHE A 1 163 ? -43.644 -30.101 71.495 1.00 51.59 163 PHE A CA 1
ATOM 1269 C C . PHE A 1 163 ? -43.170 -31.389 70.794 1.00 51.59 163 PHE A C 1
ATOM 1271 O O . PHE A 1 163 ? -43.589 -31.664 69.679 1.00 51.59 163 PHE A O 1
ATOM 1278 N N . ASP A 1 164 ? -42.364 -32.209 71.479 1.00 51.06 164 ASP A N 1
ATOM 1279 C CA . ASP A 1 164 ? -41.940 -33.539 71.031 1.00 51.06 164 ASP A CA 1
ATOM 1280 C C . ASP A 1 164 ? -43.061 -34.598 71.071 1.00 51.06 164 ASP A C 1
ATOM 1282 O O . ASP A 1 164 ? -42.910 -35.664 70.481 1.00 51.06 164 ASP A O 1
ATOM 1286 N N . VAL A 1 165 ? -44.157 -34.359 71.809 1.00 52.69 165 VAL A N 1
ATOM 1287 C CA . VAL A 1 165 ? -45.244 -35.344 71.998 1.00 52.69 165 VAL A CA 1
ATOM 1288 C C . VAL A 1 165 ? -46.504 -34.978 71.211 1.00 52.69 165 VAL A C 1
ATOM 1290 O O . VAL A 1 165 ? -47.288 -35.873 70.908 1.00 52.69 165 VAL A O 1
ATOM 1293 N N . ASP A 1 166 ? -46.691 -33.704 70.854 1.00 53.56 166 ASP A N 1
ATOM 1294 C CA . ASP A 1 166 ? -47.827 -33.265 70.034 1.00 53.56 166 ASP A CA 1
ATOM 1295 C C . ASP A 1 166 ? -47.456 -31.977 69.262 1.00 53.56 166 ASP A C 1
ATOM 1297 O O . ASP A 1 166 ? -47.573 -30.870 69.807 1.00 53.56 166 ASP A O 1
ATOM 1301 N N . PRO A 1 167 ? -46.907 -32.080 68.034 1.00 57.56 167 PRO A N 1
ATOM 1302 C CA . PRO A 1 167 ? -46.612 -30.903 67.230 1.00 57.56 167 PRO A CA 1
ATOM 1303 C C . PRO A 1 167 ? -47.924 -30.197 66.848 1.00 57.56 167 PRO A C 1
ATOM 1305 O O . PRO A 1 167 ? -48.922 -30.860 66.553 1.00 57.56 167 PRO A O 1
ATOM 1308 N N . PRO A 1 168 ? -47.960 -28.852 66.848 1.00 62.97 168 PRO A N 1
ATOM 1309 C CA . PRO A 1 168 ? -49.146 -28.130 66.412 1.00 62.97 168 PRO A CA 1
ATOM 1310 C C . PRO A 1 168 ? -49.488 -28.519 64.964 1.00 62.97 168 PRO A C 1
ATOM 1312 O O . PRO A 1 168 ? -48.573 -28.681 64.152 1.00 62.97 168 PRO A O 1
ATOM 1315 N N . PRO A 1 169 ? -50.781 -28.658 64.621 1.00 68.19 169 PRO A N 1
ATOM 1316 C CA . PRO A 1 169 ? -51.185 -29.020 63.272 1.00 68.19 169 PRO A CA 1
ATOM 1317 C C . PRO A 1 169 ? -50.653 -27.991 62.275 1.00 68.19 169 PRO A C 1
ATOM 1319 O O . PRO A 1 169 ? -50.735 -26.780 62.510 1.00 68.19 169 PRO A O 1
ATOM 1322 N N . LEU A 1 170 ? -50.105 -28.484 61.164 1.00 63.97 170 LEU A N 1
ATOM 1323 C CA . LEU A 1 170 ? -49.650 -27.633 60.074 1.00 63.97 170 LEU A CA 1
ATOM 1324 C C . LEU A 1 170 ? -50.828 -26.785 59.557 1.00 63.97 170 LEU A C 1
ATOM 1326 O O . LEU A 1 170 ? -51.969 -27.260 59.540 1.00 63.97 170 LEU A O 1
ATOM 1330 N N . PRO A 1 171 ? -50.588 -25.526 59.147 1.00 69.12 171 PRO A N 1
ATOM 1331 C CA . PRO A 1 171 ? -51.602 -24.730 58.465 1.00 69.12 171 PRO A CA 1
ATOM 1332 C C . PRO A 1 171 ? -52.186 -25.519 57.287 1.00 69.12 171 PRO A C 1
ATOM 1334 O O . PRO A 1 171 ? -51.431 -26.166 56.574 1.00 69.12 171 PRO A O 1
ATOM 1337 N N . GLU A 1 172 ? -53.496 -25.434 57.032 1.00 70.00 172 GLU A N 1
ATOM 1338 C CA . GLU A 1 172 ? -54.205 -26.257 56.021 1.00 70.00 172 GLU A CA 1
ATOM 1339 C C . GLU A 1 172 ? -53.616 -26.208 54.593 1.00 70.00 172 GLU A C 1
ATOM 1341 O O . GLU A 1 172 ? -53.948 -27.041 53.755 1.00 70.00 172 GLU A O 1
ATOM 1346 N N . TRP A 1 173 ? -52.758 -25.229 54.301 1.00 69.69 173 TRP A N 1
ATOM 1347 C CA . TRP A 1 173 ? -52.084 -25.049 53.016 1.00 69.69 173 TRP A CA 1
ATOM 1348 C C . TRP A 1 173 ? -50.665 -25.639 52.954 1.00 69.69 173 TRP A C 1
ATOM 1350 O O . TRP A 1 173 ? -50.053 -25.585 51.890 1.00 69.69 173 TRP A O 1
ATOM 1360 N N . LEU A 1 174 ? -50.133 -26.170 54.058 1.00 62.47 174 LEU A N 1
ATOM 1361 C CA . LEU A 1 174 ? -48.794 -26.747 54.139 1.00 62.47 174 LEU A CA 1
ATOM 1362 C C . LEU A 1 174 ? -48.906 -28.257 54.373 1.00 62.47 174 LEU A C 1
ATOM 1364 O O . LEU A 1 174 ? -49.240 -28.705 55.468 1.00 62.47 174 LEU A O 1
ATOM 1368 N N . THR A 1 175 ? -48.665 -29.041 53.324 1.00 71.31 175 THR A N 1
ATOM 1369 C CA . THR A 1 175 ? -48.655 -30.507 53.395 1.00 71.31 175 THR A CA 1
ATOM 1370 C C . THR A 1 175 ? -47.266 -31.020 53.774 1.00 71.31 175 THR A C 1
ATOM 1372 O O . THR A 1 175 ? -46.266 -30.394 53.437 1.00 71.31 175 THR A O 1
ATOM 1375 N N . GLU A 1 176 ? -47.198 -32.177 54.440 1.00 67.50 176 GLU A N 1
ATOM 1376 C CA . GLU A 1 176 ? -45.935 -32.827 54.844 1.00 67.50 176 GLU A CA 1
ATOM 1377 C C . GLU A 1 176 ? -44.974 -33.028 53.648 1.00 67.50 176 GLU A C 1
ATOM 1379 O O . GLU A 1 176 ? -43.779 -32.781 53.771 1.00 67.50 176 GLU A O 1
ATOM 1384 N N . GLU A 1 177 ? -45.500 -33.340 52.452 1.00 64.75 177 GLU A N 1
ATOM 1385 C CA . GLU A 1 177 ? -44.706 -33.442 51.209 1.00 64.75 177 GLU A CA 1
ATOM 1386 C C . GLU A 1 177 ? -44.011 -32.123 50.825 1.00 64.75 177 GLU A C 1
ATOM 1388 O O . GLU A 1 177 ? -42.879 -32.132 50.356 1.00 64.75 177 GLU A O 1
ATOM 1393 N N . MET A 1 178 ? -44.634 -30.965 51.077 1.00 68.50 178 MET A N 1
ATOM 1394 C CA . MET A 1 178 ? -44.017 -29.667 50.764 1.00 68.50 178 MET A CA 1
ATOM 1395 C C . MET A 1 178 ? -42.855 -29.317 51.705 1.00 68.50 178 MET A C 1
ATOM 1397 O O . MET A 1 178 ? -42.105 -28.383 51.421 1.00 68.50 178 MET A O 1
ATOM 1401 N N . ILE A 1 179 ? -42.731 -30.021 52.835 1.00 68.19 179 ILE A N 1
ATOM 1402 C CA . ILE A 1 179 ? -41.656 -29.841 53.817 1.00 68.19 179 ILE A CA 1
ATOM 1403 C C . ILE A 1 179 ? -40.480 -30.768 53.488 1.00 68.19 179 ILE A C 1
ATOM 1405 O O . ILE A 1 179 ? -39.333 -30.340 53.603 1.00 68.19 179 ILE A O 1
ATOM 1409 N N . GLU A 1 180 ? -40.746 -32.001 53.045 1.00 69.00 180 GLU A N 1
ATOM 1410 C CA . GLU A 1 180 ? -39.704 -32.948 52.618 1.00 69.00 180 GLU A CA 1
ATOM 1411 C C . GLU A 1 180 ? -38.972 -32.484 51.346 1.00 69.00 180 GLU A C 1
ATOM 1413 O O . GLU A 1 180 ? -37.767 -32.704 51.229 1.00 69.00 180 GLU A O 1
ATOM 1418 N N . ASP A 1 181 ? -39.654 -31.752 50.460 1.00 63.94 181 ASP A N 1
ATOM 1419 C CA . ASP A 1 181 ? -39.072 -31.186 49.234 1.00 63.94 181 ASP A CA 1
ATOM 1420 C C . ASP A 1 181 ? -38.280 -29.878 49.461 1.00 63.94 181 ASP A C 1
ATOM 1422 O O . ASP A 1 181 ? -37.712 -29.310 48.523 1.00 63.94 181 ASP A O 1
ATOM 1426 N N . TYR A 1 182 ? -38.236 -29.356 50.693 1.00 62.53 182 TYR A N 1
ATOM 1427 C CA . TYR A 1 182 ? -37.530 -28.111 50.994 1.00 62.53 182 TYR A CA 1
ATOM 1428 C C . TYR A 1 182 ? -36.043 -28.364 51.278 1.00 62.53 182 TYR A C 1
ATOM 1430 O O . TYR A 1 182 ? -35.583 -28.377 52.423 1.00 62.53 182 TYR A O 1
ATOM 1438 N N . GLU A 1 183 ? -35.260 -28.521 50.213 1.00 61.88 183 GLU A N 1
ATOM 1439 C CA . GLU A 1 183 ? -33.803 -28.401 50.269 1.00 61.88 183 GLU A CA 1
ATOM 1440 C C . GLU A 1 183 ? -33.457 -26.937 50.582 1.00 61.88 183 GLU A C 1
ATOM 1442 O O . GLU A 1 183 ? -33.622 -26.055 49.743 1.00 61.88 183 GLU A O 1
ATOM 1447 N N . GLY A 1 184 ? -33.075 -26.649 51.829 1.00 58.22 184 GLY A N 1
ATOM 1448 C CA . GLY A 1 184 ? -32.875 -25.282 52.322 1.00 58.22 184 GLY A CA 1
ATOM 1449 C C . GLY A 1 184 ? -31.998 -24.385 51.431 1.00 58.22 184 GLY A C 1
ATOM 1450 O O . GLY A 1 184 ? -31.242 -24.847 50.587 1.00 58.22 184 GLY A O 1
ATOM 1451 N N . GLU A 1 185 ? -32.047 -23.074 51.679 1.00 59.69 185 GLU A N 1
ATOM 1452 C CA . GLU A 1 185 ? -31.431 -21.994 50.874 1.00 59.69 185 GLU A CA 1
ATOM 1453 C C . GLU A 1 185 ? -29.886 -22.082 50.688 1.00 59.69 185 GLU A C 1
ATOM 1455 O O . GLU A 1 185 ? -29.307 -21.249 49.994 1.00 59.69 185 GLU A O 1
ATOM 1460 N N . ASP A 1 186 ? -29.230 -23.102 51.262 1.00 58.84 186 ASP A N 1
ATOM 1461 C CA . ASP A 1 186 ? -27.806 -23.455 51.107 1.00 58.84 186 ASP A CA 1
ATOM 1462 C C . ASP A 1 186 ? -27.565 -24.705 50.224 1.00 58.84 186 ASP A C 1
ATOM 1464 O O . ASP A 1 186 ? -26.439 -25.211 50.151 1.00 58.84 186 ASP A O 1
ATOM 1468 N N . ALA A 1 187 ? -28.590 -25.224 49.538 1.00 53.09 187 ALA A N 1
ATOM 1469 C CA . ALA A 1 187 ? -28.411 -26.283 48.551 1.00 53.09 187 ALA A CA 1
ATOM 1470 C C . ALA A 1 187 ? -27.464 -25.796 47.429 1.00 53.09 187 ALA A C 1
ATOM 1472 O O . ALA A 1 187 ? -27.700 -24.738 46.830 1.00 53.09 187 ALA A O 1
ATOM 1473 N N . PRO A 1 188 ? -26.361 -26.514 47.136 1.00 56.22 188 PRO A N 1
ATOM 1474 C CA . PRO A 1 188 ? -25.530 -26.188 45.984 1.00 56.22 188 PRO A CA 1
ATOM 1475 C C . PRO A 1 188 ? -26.394 -26.279 44.718 1.00 56.22 188 PRO A C 1
ATOM 1477 O O . PRO A 1 188 ? -27.256 -27.153 44.650 1.00 56.22 188 PRO A O 1
ATOM 1480 N N . PRO A 1 189 ? -26.193 -25.399 43.716 1.00 50.22 189 PRO A N 1
ATOM 1481 C CA . PRO A 1 189 ? -26.994 -25.441 42.503 1.00 50.22 189 PRO A CA 1
ATOM 1482 C C . PRO A 1 189 ? -26.885 -26.838 41.898 1.00 50.22 189 PRO A C 1
ATOM 1484 O O . PRO A 1 189 ? -25.773 -27.292 41.619 1.00 50.22 189 PRO A O 1
ATOM 1487 N N . GLU A 1 190 ? -28.034 -27.497 41.742 1.00 49.62 190 GLU A N 1
ATOM 1488 C CA . GLU A 1 190 ? -28.188 -28.781 41.066 1.00 49.62 190 GLU A CA 1
ATOM 1489 C C . GLU A 1 190 ? -27.289 -28.809 39.826 1.00 49.62 190 GLU A C 1
ATOM 1491 O O . GLU A 1 190 ? -27.491 -28.085 38.844 1.00 49.62 190 GLU A O 1
ATOM 1496 N N . SER A 1 191 ? -26.245 -29.631 39.889 1.00 48.28 191 SER A N 1
ATOM 1497 C CA . SER A 1 191 ? -25.440 -29.969 38.732 1.00 48.28 191 SER A CA 1
ATOM 1498 C C . SER A 1 191 ? -26.310 -30.825 37.817 1.00 48.28 191 SER A C 1
ATOM 1500 O O . SER A 1 191 ? -26.449 -32.031 38.027 1.00 48.28 191 SER A O 1
ATOM 1502 N N . GLY A 1 192 ? -26.912 -30.197 36.808 1.00 41.19 192 GLY A N 1
ATOM 1503 C CA . GLY A 1 192 ? -27.435 -30.909 35.645 1.00 41.19 192 GLY A CA 1
ATOM 1504 C C . GLY A 1 192 ? -26.347 -31.805 35.024 1.00 41.19 192 GLY A C 1
ATOM 1505 O O . GLY A 1 192 ? -25.158 -31.512 35.172 1.00 41.19 192 GLY A O 1
ATOM 1506 N N . PRO A 1 193 ? -26.726 -32.907 34.354 1.00 41.81 193 PRO A N 1
ATOM 1507 C CA . PRO A 1 193 ? -25.805 -33.980 34.000 1.00 41.81 193 PRO A CA 1
ATOM 1508 C C . PRO A 1 193 ? -24.740 -33.498 33.008 1.00 41.81 193 PRO A C 1
ATOM 1510 O O . PRO A 1 193 ? -25.020 -33.250 31.832 1.00 41.81 193 PRO A O 1
ATOM 1513 N N . GLU A 1 194 ? -23.505 -33.383 33.495 1.00 37.62 194 GLU A N 1
ATOM 1514 C CA . GLU A 1 194 ? -22.314 -33.268 32.666 1.00 37.62 194 GLU A CA 1
ATOM 1515 C C . GLU A 1 194 ? -22.033 -34.614 31.992 1.00 37.62 194 GLU A C 1
ATOM 1517 O O . GLU A 1 194 ? -21.808 -35.634 32.637 1.00 37.62 194 GLU A O 1
ATOM 1522 N N . ALA A 1 195 ? -22.092 -34.563 30.663 1.00 42.84 195 ALA A N 1
ATOM 1523 C CA . ALA A 1 195 ? -21.293 -35.303 29.698 1.00 42.84 195 ALA A CA 1
ATOM 1524 C C . ALA A 1 195 ? -20.345 -36.380 30.265 1.00 42.84 195 ALA A C 1
ATOM 1526 O O . ALA A 1 195 ? -19.243 -36.087 30.732 1.00 42.84 195 ALA A O 1
ATOM 1527 N N . GLU A 1 196 ? -20.720 -37.644 30.070 1.00 40.78 196 GLU A N 1
ATOM 1528 C CA . GLU A 1 196 ? -19.767 -38.747 30.091 1.00 40.78 196 GLU A CA 1
ATOM 1529 C C . GLU A 1 196 ? -18.869 -38.657 28.850 1.00 40.78 196 GLU A C 1
ATOM 1531 O O . GLU A 1 196 ? -19.297 -38.832 27.707 1.00 40.78 196 GLU A O 1
ATOM 1536 N N . ALA A 1 197 ? -17.601 -38.337 29.096 1.00 42.50 197 ALA A N 1
ATOM 1537 C CA . ALA A 1 197 ? -16.518 -38.502 28.148 1.00 42.50 197 ALA A CA 1
ATOM 1538 C C . ALA A 1 197 ? -16.061 -39.968 28.167 1.00 42.50 197 ALA A C 1
ATOM 1540 O O . ALA A 1 197 ? -15.338 -40.382 29.073 1.00 42.50 197 ALA A O 1
ATOM 1541 N N . GLU A 1 198 ? -16.436 -40.740 27.147 1.00 43.28 198 GLU A N 1
ATOM 1542 C CA . GLU A 1 198 ? -15.720 -41.968 26.799 1.00 43.28 198 GLU A CA 1
ATOM 1543 C C . GLU A 1 198 ? -14.574 -41.637 25.838 1.00 43.28 198 GLU A C 1
ATOM 1545 O O . GLU A 1 198 ? -14.769 -41.149 24.724 1.00 43.28 198 GLU A O 1
ATOM 1550 N N . ALA A 1 199 ? -13.356 -41.912 26.296 1.00 44.16 199 ALA A N 1
ATOM 1551 C CA . ALA A 1 199 ? -12.179 -42.026 25.457 1.00 44.16 199 ALA A CA 1
ATOM 1552 C C . ALA A 1 199 ? -11.972 -43.507 25.112 1.00 44.16 199 ALA A C 1
ATOM 1554 O O . ALA A 1 199 ? -11.690 -44.302 26.005 1.00 44.16 199 ALA A O 1
ATOM 1555 N N . ASP A 1 200 ? -12.028 -43.861 23.828 1.00 39.78 200 ASP A N 1
ATOM 1556 C CA . ASP A 1 200 ? -11.321 -45.037 23.317 1.00 39.78 200 ASP A CA 1
ATOM 1557 C C . ASP A 1 200 ? -10.758 -44.748 21.922 1.00 39.78 200 ASP A C 1
ATOM 1559 O O . ASP A 1 200 ? -11.406 -44.147 21.062 1.00 39.78 200 ASP A O 1
ATOM 1563 N N . GLY A 1 201 ? -9.489 -45.099 21.746 1.00 43.19 201 GLY A N 1
ATOM 1564 C CA . GLY A 1 201 ? -8.697 -44.756 20.578 1.00 43.19 201 GLY A CA 1
ATOM 1565 C C . GLY A 1 201 ? -8.801 -45.790 19.465 1.00 43.19 201 GLY A C 1
ATOM 1566 O O . GLY A 1 201 ? -9.065 -46.965 19.704 1.00 43.19 201 GLY A O 1
ATOM 1567 N N . ARG A 1 202 ? -8.476 -45.355 18.243 1.00 39.53 202 ARG A N 1
ATOM 1568 C CA . ARG A 1 202 ? -7.570 -46.059 17.321 1.00 39.53 202 ARG A CA 1
ATOM 1569 C C . ARG A 1 202 ? -7.294 -45.227 16.073 1.00 39.53 202 ARG A C 1
ATOM 1571 O O . ARG A 1 202 ? -8.153 -44.510 15.572 1.00 39.53 202 ARG A O 1
ATOM 1578 N N . ASP A 1 203 ? -6.050 -45.375 15.636 1.00 41.91 203 ASP A N 1
ATOM 1579 C CA . ASP A 1 203 ? -5.416 -44.908 14.409 1.00 41.91 203 ASP A CA 1
ATOM 1580 C C . ASP A 1 203 ? -6.290 -44.979 13.145 1.00 41.91 203 ASP A C 1
ATOM 1582 O O . ASP A 1 203 ? -7.116 -45.880 13.009 1.00 41.91 203 ASP A O 1
ATOM 1586 N N . VAL A 1 204 ? -5.990 -44.114 12.162 1.00 42.50 204 VAL A N 1
ATOM 1587 C CA . VAL A 1 204 ? -5.377 -44.494 10.863 1.00 42.50 204 VAL A CA 1
ATOM 1588 C C . VAL A 1 204 ? -5.497 -43.324 9.850 1.00 42.50 204 VAL A C 1
ATOM 1590 O O . VAL A 1 204 ? -6.598 -42.988 9.442 1.00 42.50 204 VAL A O 1
ATOM 1593 N N . VAL A 1 205 ? -4.340 -42.729 9.474 1.00 41.41 205 VAL A N 1
ATOM 1594 C CA . VAL A 1 205 ? -3.818 -42.485 8.088 1.00 41.41 205 VAL A CA 1
ATOM 1595 C C . VAL A 1 205 ? -4.747 -41.730 7.089 1.00 41.41 205 VAL A C 1
ATOM 1597 O O . VAL A 1 205 ? -5.872 -42.146 6.885 1.00 41.41 205 VAL A O 1
ATOM 1600 N N . GLN A 1 206 ? -4.415 -40.643 6.368 1.00 38.12 206 GLN A N 1
ATOM 1601 C CA . GLN A 1 206 ? -3.300 -40.280 5.453 1.00 38.12 206 GLN A CA 1
ATOM 1602 C C . GLN A 1 206 ? -3.540 -38.802 5.009 1.00 38.12 206 GLN A C 1
ATOM 1604 O O . GLN A 1 206 ? -4.691 -38.382 5.022 1.00 38.12 206 GLN A O 1
ATOM 1609 N N . GLY A 1 207 ? -2.519 -37.964 4.745 1.00 38.31 207 GLY A N 1
ATOM 1610 C CA . GLY A 1 207 ? -2.113 -37.506 3.386 1.00 38.31 207 GLY A CA 1
ATOM 1611 C C . GLY A 1 207 ? -3.139 -36.567 2.708 1.00 38.31 207 GLY A C 1
ATOM 1612 O O . GLY A 1 207 ? -4.310 -36.900 2.666 1.00 38.31 207 GLY A O 1
ATOM 1613 N N . THR A 1 208 ? -2.870 -35.388 2.145 1.00 39.53 208 THR A N 1
ATOM 1614 C CA . THR A 1 208 ? -1.733 -34.837 1.379 1.00 39.53 208 THR A CA 1
ATOM 1615 C C . THR A 1 208 ? -2.150 -33.397 0.999 1.00 39.53 208 THR A C 1
ATOM 1617 O O . THR A 1 208 ? -3.311 -33.178 0.665 1.00 39.53 208 THR A O 1
ATOM 1620 N N . GLU A 1 209 ? -1.296 -32.398 1.221 1.00 44.97 209 GLU A N 1
ATOM 1621 C CA . GLU A 1 209 ? -0.607 -31.590 0.186 1.00 44.97 209 GLU A CA 1
ATOM 1622 C C . GLU A 1 209 ? -1.193 -30.180 -0.037 1.00 44.97 209 GLU A C 1
ATOM 1624 O O . GLU A 1 209 ? -2.323 -29.991 -0.483 1.00 44.97 209 GLU A O 1
ATOM 1629 N N . GLU A 1 210 ? -0.350 -29.192 0.276 1.00 48.78 210 GLU A N 1
ATOM 1630 C CA . GLU A 1 210 ? -0.322 -27.851 -0.315 1.00 48.78 210 GLU A CA 1
ATOM 1631 C C . GLU A 1 210 ? -0.042 -27.937 -1.826 1.00 48.78 210 GLU A C 1
ATOM 1633 O O . GLU A 1 210 ? 0.506 -28.932 -2.308 1.00 48.78 210 GLU A O 1
ATOM 1638 N N . PRO A 1 211 ? -0.286 -26.845 -2.565 1.00 59.47 211 PRO A N 1
ATOM 1639 C CA . PRO A 1 211 ? 0.766 -26.448 -3.487 1.00 59.47 211 PRO A CA 1
ATOM 1640 C C . PRO A 1 211 ? 1.135 -24.970 -3.356 1.00 59.47 211 PRO A C 1
ATOM 1642 O O . PRO A 1 211 ? 0.286 -24.080 -3.424 1.00 59.47 211 PRO A O 1
ATOM 1645 N N . ASP A 1 212 ? 2.444 -24.762 -3.241 1.00 50.72 212 ASP A N 1
ATOM 1646 C CA . ASP A 1 212 ? 3.162 -23.556 -3.633 1.00 50.72 212 ASP A CA 1
ATOM 1647 C C . ASP A 1 212 ? 2.815 -23.143 -5.074 1.00 50.72 212 ASP A C 1
ATOM 1649 O O . ASP A 1 212 ? 2.960 -23.957 -5.992 1.00 50.72 212 ASP A O 1
ATOM 1653 N N . VAL A 1 213 ? 2.460 -21.864 -5.260 1.00 51.38 213 VAL A N 1
ATOM 1654 C CA . VAL A 1 213 ? 2.967 -20.967 -6.324 1.00 51.38 213 VAL A CA 1
ATOM 1655 C C . VAL A 1 213 ? 3.016 -19.544 -5.777 1.00 51.38 213 VAL A C 1
ATOM 1657 O O . VAL A 1 213 ? 1.974 -19.082 -5.258 1.00 51.38 213 VAL A O 1
#

Radius of gyration: 64.39 Å; chains: 1; bounding box: 125×51×184 Å

Sequence (213 aa):
MDLVEIDELPKKGLREEACRAFRLQASASMDMLLCMERAINAAESAKRAYDDGHSKVAESGKVLQDHANLIKEKEGLERQVKTSEEKLAEMRGALKATVNTAREAKVAKEAVRVVLEKAKLSKAIEIEAAIREAVSQYRSSEELTVLLEFYRFNPGQKLNLNFDVDPPPLPEWLTEEMIEDYEGEDAPPESGPEAEAEADGRDVVQGTEEPDV

pLDDT: mean 80.87, std 20.48, range [37.62, 98.5]

Foldseek 3Di:
DDPVVVVCVVVVVVVVVVVVVVVVVVVVVVVVVVVVVVVVVVVVVVVVVVVVVVVVVVVVVVVVVVVVVVVVVVVVVVVVVVVVVVVVVVVVVVVVVVVVVVVVVVVVVVVVVVVVVVVVVVVVVVVVVVVVVVVVVVVVDVVVVVVVVVCVVDVPDDPPPVCVVPPDDDDPPDDPVNVVPCPDPPPDPPPDDDDDDDDDDDDDDDDDDDDDD

Secondary structure (DSSP, 8-state):
--HHHHHHHHHHHHHHHHHHHHHHHHHHHHHHHHHHHHHHHHHHHHHHHHHHHHHHHHHHHHHHHHHHHHHHHHHHHHHHHHHHHHHHHHHHHHHHHHHHHHHHHHHHHHHHHHHHHHHHHHHHHHHHHHHHHHHHHHHTSHHHHHHHHHHHH-TT------TTTSPPPPPTT--HHHHHT---TTPPP------------------------

Organism: Prunus dulcis (NCBI:txid3755)